Protein AF-A0A926A3B2-F1 (afdb_monomer)

Radius of gyration: 19.68 Å; Cα contacts (8 Å, |Δi|>4): 618; chains: 1; bounding box: 47×46×55 Å

Structure (mmCIF, N/CA/C/O backbone):
data_AF-A0A926A3B2-F1
#
_entry.id   AF-A0A926A3B2-F1
#
loop_
_atom_site.group_PDB
_atom_site.id
_atom_site.type_symbol
_atom_site.label_atom_id
_atom_site.label_alt_id
_atom_site.label_comp_id
_atom_site.label_asym_id
_atom_site.label_entity_id
_atom_site.label_seq_id
_atom_site.pdbx_PDB_ins_code
_atom_site.Cartn_x
_atom_site.Cartn_y
_atom_site.Cartn_z
_atom_site.occupancy
_atom_site.B_iso_or_equiv
_atom_site.auth_seq_id
_atom_site.auth_comp_id
_atom_site.auth_asym_id
_atom_site.auth_atom_id
_atom_site.pdbx_PDB_model_num
ATOM 1 N N . GLY A 1 1 ? -19.250 -0.152 9.096 1.00 24.84 1 GLY A N 1
ATOM 2 C CA . GLY A 1 1 ? -18.290 -0.216 7.976 1.00 24.84 1 GLY A CA 1
ATOM 3 C C . GLY A 1 1 ? -17.795 1.180 7.671 1.00 24.84 1 GLY A C 1
ATOM 4 O O . GLY A 1 1 ? -18.615 2.032 7.358 1.00 24.84 1 GLY A O 1
ATOM 5 N N . GLY A 1 2 ? -16.499 1.439 7.861 1.00 25.52 2 GLY A N 1
ATOM 6 C CA . GLY A 1 2 ? -15.901 2.768 7.693 1.00 25.52 2 GLY A CA 1
ATOM 7 C C . GLY A 1 2 ? -15.632 3.115 6.219 1.00 25.52 2 GLY A C 1
ATOM 8 O O . GLY A 1 2 ? -15.268 2.223 5.451 1.00 25.52 2 GLY A O 1
ATOM 9 N N . PRO A 1 3 ? -15.819 4.380 5.800 1.00 30.02 3 PRO A N 1
ATOM 10 C CA . PRO A 1 3 ? -15.691 4.789 4.409 1.00 30.02 3 PRO A CA 1
ATOM 11 C C . PRO A 1 3 ? -14.241 5.135 4.045 1.00 30.02 3 PRO A C 1
ATOM 13 O O . PRO A 1 3 ? -13.592 5.918 4.728 1.00 30.02 3 PRO A O 1
ATOM 16 N N . GLY A 1 4 ? -13.796 4.668 2.877 1.00 30.08 4 GLY A N 1
ATOM 17 C CA . GLY A 1 4 ? -12.820 5.403 2.069 1.00 30.08 4 GLY A CA 1
ATOM 18 C C . GLY A 1 4 ? -11.347 5.096 2.325 1.00 30.08 4 GLY A C 1
ATOM 19 O O . GLY A 1 4 ? -10.609 5.923 2.840 1.00 30.08 4 GLY A O 1
ATOM 20 N N . GLY A 1 5 ? -10.886 3.963 1.806 1.00 28.48 5 GLY A N 1
ATOM 21 C CA . GLY A 1 5 ? -9.472 3.762 1.505 1.00 28.48 5 GLY A CA 1
ATOM 22 C C . GLY A 1 5 ? -9.323 2.664 0.463 1.00 28.48 5 GLY A C 1
ATOM 23 O O . GLY A 1 5 ? -8.854 1.575 0.759 1.00 28.48 5 GLY A O 1
ATOM 24 N N . GLY A 1 6 ? -9.794 2.941 -0.757 1.00 27.91 6 GLY A N 1
ATOM 25 C CA . GLY A 1 6 ? -9.701 2.021 -1.901 1.00 27.91 6 GLY A CA 1
ATOM 26 C C . GLY A 1 6 ? -8.289 1.887 -2.493 1.00 27.91 6 GLY A C 1
ATOM 27 O O . GLY A 1 6 ? -8.062 1.062 -3.372 1.00 27.91 6 GLY A O 1
ATOM 28 N N . GLY A 1 7 ? -7.327 2.678 -2.013 1.00 38.53 7 GLY A N 1
ATOM 29 C CA . GLY A 1 7 ? -5.896 2.412 -2.183 1.00 38.53 7 GLY A CA 1
ATOM 30 C C . GLY A 1 7 ? -5.355 1.611 -0.999 1.00 38.53 7 GLY A C 1
ATOM 31 O O . GLY A 1 7 ? -6.108 1.235 -0.113 1.00 38.53 7 GLY A O 1
ATOM 32 N N . LEU A 1 8 ? -4.039 1.426 -0.909 1.00 37.31 8 LEU A N 1
ATOM 33 C CA . LEU A 1 8 ? -3.312 0.833 0.237 1.00 37.31 8 LEU A CA 1
ATOM 34 C C . LEU A 1 8 ? -3.581 1.490 1.624 1.00 37.31 8 LEU A C 1
ATOM 36 O O . LEU A 1 8 ? -2.880 1.218 2.591 1.00 37.31 8 LEU A O 1
ATOM 40 N N . MET A 1 9 ? -4.584 2.363 1.721 1.00 43.62 9 MET A N 1
ATOM 41 C CA . MET A 1 9 ? -4.902 3.259 2.827 1.00 43.62 9 MET A CA 1
ATOM 42 C C . MET A 1 9 ? -6.202 2.888 3.564 1.00 43.62 9 MET A C 1
ATOM 44 O O . MET A 1 9 ? -6.637 3.646 4.419 1.00 43.62 9 MET A O 1
ATOM 48 N N . GLY A 1 10 ? -6.841 1.749 3.263 1.00 37.09 10 GLY A N 1
ATOM 49 C CA . GLY A 1 10 ? -8.106 1.356 3.910 1.00 37.09 10 GLY A CA 1
ATOM 50 C C . GLY A 1 10 ? -8.339 -0.140 4.051 1.00 37.09 10 GLY A C 1
ATOM 51 O O . GLY A 1 10 ? -9.471 -0.590 3.917 1.00 37.09 10 GLY A O 1
ATOM 52 N N . GLY A 1 11 ? -7.291 -0.935 4.281 1.00 35.97 11 GLY A N 1
ATOM 53 C CA . GLY A 1 11 ? -7.451 -2.361 4.596 1.00 35.97 11 GLY A CA 1
ATOM 54 C C . GLY A 1 11 ? -8.053 -3.224 3.474 1.00 35.97 11 GLY A C 1
ATOM 55 O O . GLY A 1 11 ? -8.253 -4.417 3.673 1.00 35.97 11 GLY A O 1
ATOM 56 N N . GLY A 1 12 ? -8.283 -2.695 2.267 1.00 37.53 12 GLY A N 1
ATOM 57 C CA . GLY A 1 12 ? -8.719 -3.457 1.087 1.00 37.53 12 GLY A CA 1
ATOM 58 C C . GLY A 1 12 ? -7.536 -3.845 0.203 1.00 37.53 12 GLY A C 1
ATOM 59 O O . GLY A 1 12 ? -6.674 -3.005 -0.063 1.00 37.53 12 GLY A O 1
ATOM 60 N N . ARG A 1 13 ? -7.418 -5.120 -0.198 1.00 45.75 13 ARG A N 1
ATOM 61 C CA . ARG A 1 13 ? -6.388 -5.529 -1.162 1.00 45.75 13 ARG A CA 1
ATOM 62 C C . ARG A 1 13 ? -6.846 -4.881 -2.455 1.00 45.75 13 ARG A C 1
ATOM 64 O O . ARG A 1 13 ? -7.893 -5.259 -2.968 1.00 45.75 13 ARG A O 1
ATOM 71 N N . GLY A 1 14 ? -6.138 -3.853 -2.925 1.00 45.09 14 GLY A N 1
ATOM 72 C CA . GLY A 1 14 ? -6.467 -3.264 -4.221 1.00 45.09 14 GLY A CA 1
ATOM 73 C C . GLY A 1 14 ? -6.551 -4.387 -5.269 1.00 45.09 14 GLY A C 1
ATOM 74 O O . GLY A 1 14 ? -5.761 -5.329 -5.172 1.00 45.09 14 GLY A O 1
ATOM 75 N N . PRO A 1 15 ? -7.470 -4.333 -6.247 1.00 44.00 15 PRO A N 1
ATOM 76 C CA . PRO A 1 15 ? -7.732 -5.455 -7.156 1.00 44.00 15 PRO A CA 1
ATOM 77 C C . PRO A 1 15 ? -6.474 -5.967 -7.887 1.00 44.00 15 PRO A C 1
ATOM 79 O O . PRO A 1 15 ? -6.356 -7.152 -8.186 1.00 44.00 15 PRO A O 1
ATOM 82 N N . GLY A 1 16 ? -5.461 -5.111 -8.069 1.00 45.62 16 GLY A N 1
ATOM 83 C CA . GLY A 1 16 ? -4.152 -5.491 -8.618 1.00 45.62 16 GLY A CA 1
ATOM 84 C C . GLY A 1 16 ? -3.330 -6.474 -7.768 1.00 45.62 16 GLY A C 1
ATOM 85 O O . GLY A 1 16 ? -2.402 -7.077 -8.288 1.00 45.62 16 GLY A O 1
ATOM 86 N N . PHE A 1 17 ? -3.659 -6.660 -6.486 1.00 50.16 17 PHE A N 1
ATOM 87 C CA . PHE A 1 17 ? -2.993 -7.602 -5.573 1.00 50.16 17 PHE A CA 1
ATOM 88 C C . PHE A 1 17 ? -3.710 -8.955 -5.462 1.00 50.16 17 PHE A C 1
ATOM 90 O O . PHE A 1 17 ? -3.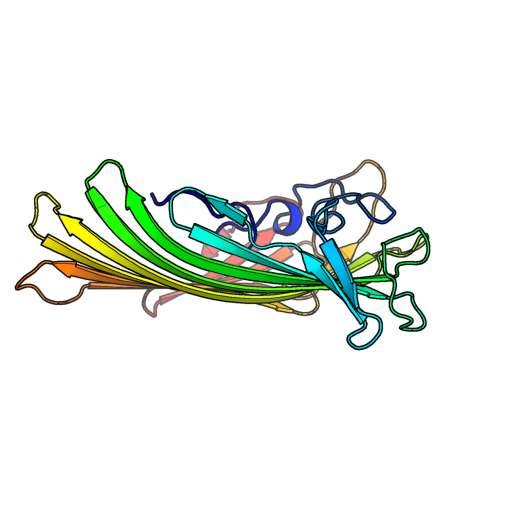195 -9.851 -4.802 1.00 50.16 17 PHE A O 1
ATOM 97 N N . LEU A 1 18 ? -4.893 -9.082 -6.072 1.00 50.38 18 LEU A N 1
ATOM 98 C CA . LEU A 1 18 ? -5.714 -10.299 -6.118 1.00 50.38 18 LEU A CA 1
ATOM 99 C C . LEU A 1 18 ? -5.959 -10.786 -7.560 1.00 50.38 18 LEU A C 1
ATOM 101 O O . LEU A 1 18 ? -6.773 -11.675 -7.779 1.00 50.38 18 LEU A O 1
ATOM 105 N N . GLY A 1 19 ? -5.254 -10.207 -8.540 1.00 45.25 19 GLY A N 1
ATOM 106 C CA . GLY A 1 19 ? -5.282 -10.654 -9.935 1.00 45.25 19 GLY A CA 1
ATOM 107 C C . GLY A 1 19 ? -6.377 -10.041 -10.813 1.00 45.25 19 GLY A C 1
ATOM 108 O O . GLY A 1 19 ? -6.673 -10.590 -11.873 1.00 45.25 19 GLY A O 1
ATOM 109 N N . ASP A 1 20 ? -6.980 -8.913 -10.420 1.00 40.00 20 ASP A N 1
ATOM 110 C CA . ASP A 1 20 ? -8.159 -8.343 -11.096 1.00 40.00 20 ASP A CA 1
ATOM 111 C C . ASP A 1 20 ? -7.897 -7.237 -12.117 1.00 40.00 20 ASP A C 1
ATOM 113 O O . ASP A 1 20 ? -8.836 -6.654 -12.653 1.00 40.00 20 ASP A O 1
ATOM 117 N N . ILE A 1 21 ? -6.633 -6.940 -12.423 1.00 46.34 21 ILE A N 1
ATOM 118 C CA . ILE A 1 21 ? -6.302 -5.841 -13.333 1.00 46.34 21 ILE A CA 1
ATOM 119 C C . ILE A 1 21 ? -5.392 -6.342 -14.446 1.00 46.34 21 ILE A C 1
ATOM 121 O O . ILE A 1 21 ? -4.353 -6.945 -14.185 1.00 46.34 21 ILE A O 1
ATOM 125 N N . GLY A 1 22 ? -5.780 -6.068 -15.694 1.00 46.22 22 GLY A N 1
ATOM 126 C CA . GLY A 1 22 ? -4.880 -6.175 -16.838 1.00 46.22 22 GLY A CA 1
ATOM 127 C C . GLY A 1 22 ? -3.719 -5.203 -16.642 1.00 46.22 22 GLY A C 1
ATOM 128 O O . GLY A 1 22 ? -3.905 -3.983 -16.652 1.00 46.22 22 GLY A O 1
ATOM 129 N N . VAL A 1 23 ? -2.523 -5.732 -16.395 1.00 52.56 23 VAL A N 1
ATOM 130 C CA . VAL A 1 23 ? -1.317 -4.915 -16.243 1.00 52.56 23 VAL A CA 1
ATOM 131 C C . VAL A 1 23 ? -0.634 -4.859 -17.605 1.00 52.56 23 VAL A C 1
ATOM 133 O O . VAL A 1 23 ? 0.133 -5.746 -17.955 1.00 52.56 23 VAL A O 1
ATOM 136 N N . GLY A 1 24 ? -0.955 -3.826 -18.385 1.00 49.69 24 GLY A N 1
ATOM 137 C CA . GLY A 1 24 ? -0.349 -3.610 -19.703 1.00 49.69 24 GLY A CA 1
ATOM 138 C C . GLY A 1 24 ? 1.079 -3.057 -19.637 1.00 49.69 24 GLY A C 1
ATOM 139 O O . GLY A 1 24 ? 1.531 -2.582 -18.590 1.00 49.69 24 GLY A O 1
ATOM 140 N N . HIS A 1 25 ? 1.782 -3.072 -20.769 1.00 51.78 25 HIS A N 1
ATOM 141 C CA . HIS A 1 25 ? 3.120 -2.484 -20.894 1.00 51.78 25 HIS A CA 1
ATOM 142 C C . HIS A 1 25 ? 3.109 -0.944 -20.795 1.00 51.78 25 HIS A C 1
ATOM 144 O O . HIS A 1 25 ? 2.179 -0.280 -21.253 1.00 51.78 25 HIS A O 1
ATOM 150 N N . GLY A 1 26 ? 4.167 -0.373 -20.208 1.00 47.84 26 GLY A N 1
ATOM 151 C CA . GLY A 1 26 ? 4.409 1.075 -20.146 1.00 47.84 26 GLY A CA 1
ATOM 152 C C . GLY A 1 26 ? 3.884 1.802 -18.897 1.00 47.84 26 GLY A C 1
ATOM 153 O O . GLY A 1 26 ? 2.992 1.332 -18.178 1.00 47.84 26 GLY A O 1
ATOM 154 N N . PHE A 1 27 ? 4.463 2.981 -18.643 1.00 47.66 27 PHE A N 1
ATOM 155 C CA . PHE A 1 27 ? 4.059 3.902 -17.578 1.00 47.66 27 PHE A CA 1
ATOM 156 C C . PHE A 1 27 ? 2.606 4.384 -17.768 1.00 47.66 27 PHE A C 1
ATOM 158 O O . PHE A 1 27 ? 2.111 4.486 -18.888 1.00 47.66 27 PHE A O 1
ATOM 165 N N . GLY A 1 28 ? 1.886 4.644 -16.670 1.00 54.03 28 GLY A N 1
ATOM 166 C CA . GLY A 1 28 ? 0.475 5.058 -16.710 1.00 54.03 28 GLY A CA 1
ATOM 167 C C . GLY A 1 28 ? -0.533 3.932 -16.982 1.00 54.03 28 GLY A C 1
ATOM 168 O O . GLY A 1 28 ? -1.731 4.143 -16.804 1.00 54.03 28 GLY A O 1
ATOM 169 N N . ARG A 1 29 ? -0.081 2.718 -17.340 1.00 55.22 29 ARG A N 1
ATOM 170 C CA . ARG A 1 29 ? -0.957 1.551 -17.539 1.00 55.22 29 ARG A CA 1
ATOM 171 C C . ARG A 1 29 ? -1.021 0.654 -16.302 1.00 55.22 29 ARG A C 1
ATOM 173 O O . ARG A 1 29 ? -0.005 0.371 -15.655 1.00 55.22 29 ARG A O 1
ATOM 180 N N . GLY A 1 30 ? -2.223 0.170 -15.993 1.00 55.22 30 GLY A N 1
ATOM 181 C CA . GLY A 1 30 ? -2.492 -0.681 -14.833 1.00 55.22 30 GLY A CA 1
ATOM 182 C C . GLY A 1 30 ? -2.453 0.071 -13.487 1.00 55.22 30 GLY A C 1
ATOM 183 O O . GLY A 1 30 ? -2.169 1.267 -13.424 1.00 55.22 30 GLY A O 1
ATOM 184 N N . PRO A 1 31 ? -2.685 -0.625 -12.364 1.00 55.28 31 PRO A N 1
ATOM 185 C CA . PRO A 1 31 ? -2.954 -0.011 -11.054 1.00 55.28 31 PRO A CA 1
ATOM 186 C C . PRO A 1 31 ? -1.714 0.586 -10.375 1.00 55.28 31 PRO A C 1
ATOM 188 O O . PRO A 1 31 ? -1.804 1.239 -9.334 1.00 55.28 31 PRO A O 1
ATOM 191 N N . PHE A 1 32 ? -0.544 0.336 -10.959 1.00 59.00 32 PHE A N 1
ATOM 192 C CA . PHE A 1 32 ? 0.761 0.725 -10.435 1.00 59.00 32 PHE A CA 1
ATOM 193 C C . PHE A 1 32 ? 1.432 1.825 -11.266 1.00 59.00 32 PHE A C 1
ATOM 195 O O . PHE A 1 32 ? 2.452 2.351 -10.839 1.00 59.00 32 PHE A O 1
ATOM 202 N N . GLY A 1 33 ? 0.867 2.168 -12.432 1.00 55.81 33 GLY A N 1
ATOM 203 C CA . GLY A 1 33 ? 1.412 3.184 -13.336 1.00 55.81 33 GLY A CA 1
ATOM 204 C C . GLY A 1 33 ? 0.912 4.601 -13.055 1.00 55.81 33 GLY A C 1
ATOM 205 O O . GLY A 1 33 ? 1.595 5.555 -13.405 1.00 55.81 33 GLY A O 1
ATOM 206 N N . ASN A 1 34 ? -0.250 4.762 -12.410 1.00 65.25 34 ASN A N 1
ATOM 207 C CA . ASN A 1 34 ? -0.750 6.081 -12.030 1.00 65.25 34 ASN A CA 1
ATOM 208 C C . ASN A 1 34 ? -0.199 6.488 -10.657 1.00 65.25 34 ASN A C 1
ATOM 210 O O . ASN A 1 34 ? -0.581 5.968 -9.603 1.00 65.25 34 ASN A O 1
ATOM 214 N N . THR A 1 35 ? 0.716 7.445 -10.685 1.00 67.81 35 THR 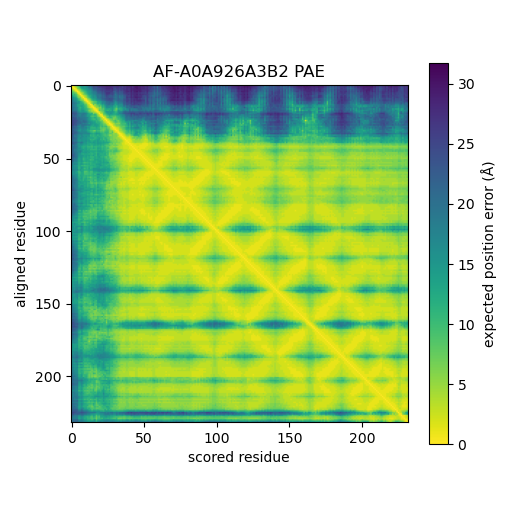A N 1
ATOM 215 C CA . THR A 1 35 ? 1.348 8.036 -9.510 1.00 67.81 35 THR A CA 1
ATOM 216 C C . THR A 1 35 ? 0.651 9.300 -9.043 1.00 67.81 35 THR A C 1
ATOM 218 O O . THR A 1 35 ? 1.268 9.994 -8.247 1.00 67.81 35 THR A O 1
ATOM 221 N N . GLY A 1 36 ? -0.586 9.587 -9.472 1.00 69.25 36 GLY A N 1
ATOM 222 C CA . GLY A 1 36 ? -1.443 10.676 -8.976 1.00 69.25 36 GLY A CA 1
ATOM 223 C C . GLY A 1 36 ? -0.753 12.034 -8.906 1.00 69.25 36 GLY A C 1
ATOM 224 O O . GLY A 1 36 ? -1.017 12.798 -7.986 1.00 69.25 36 GLY A O 1
ATOM 225 N N . VAL A 1 37 ? 0.185 12.253 -9.825 1.00 76.19 37 VAL A N 1
ATOM 226 C CA . VAL A 1 37 ? 0.862 13.522 -10.056 1.00 76.19 37 VAL A CA 1
ATOM 227 C C . VAL A 1 37 ? 0.036 14.256 -11.100 1.00 76.19 37 VAL A C 1
ATOM 229 O O . VAL A 1 37 ? -0.340 13.666 -12.114 1.00 76.19 37 VAL A O 1
ATOM 232 N N . ASP A 1 38 ? -0.265 15.516 -10.828 1.00 79.38 38 ASP A N 1
ATOM 233 C CA . ASP A 1 38 ? -1.043 16.402 -11.682 1.00 79.38 38 ASP A CA 1
ATOM 234 C C . ASP A 1 38 ? -0.296 17.729 -11.903 1.00 79.38 38 ASP A C 1
ATOM 236 O O . ASP A 1 38 ? 0.898 17.853 -11.614 1.00 79.38 38 ASP A O 1
ATOM 240 N N . SER A 1 39 ? -0.986 18.726 -12.458 1.00 82.31 39 SER A N 1
ATOM 241 C CA . SER A 1 39 ? -0.413 20.041 -12.755 1.00 82.31 39 SER A CA 1
ATOM 242 C C . SER A 1 39 ? 0.035 20.827 -11.519 1.00 82.31 39 SER A C 1
ATOM 244 O O . SER A 1 39 ? 0.734 21.822 -11.674 1.00 82.31 39 SER A O 1
ATOM 246 N N . THR A 1 40 ? -0.351 20.418 -10.307 1.00 87.75 40 THR A N 1
ATOM 247 C CA . THR A 1 40 ? 0.039 21.091 -9.056 1.00 87.75 40 THR A CA 1
ATOM 248 C C . THR A 1 40 ? 1.409 20.659 -8.542 1.00 87.75 40 THR A C 1
ATOM 250 O O . THR A 1 40 ? 1.892 21.206 -7.550 1.00 87.75 40 THR A O 1
ATOM 253 N N . CYS A 1 41 ? 2.035 19.664 -9.173 1.00 91.31 41 CYS A N 1
ATOM 254 C CA . CYS A 1 41 ? 3.264 19.082 -8.668 1.00 91.31 41 CYS A CA 1
ATOM 255 C C . CYS A 1 41 ? 4.517 19.732 -9.258 1.00 91.31 41 CYS A C 1
ATOM 257 O O . CYS A 1 41 ? 4.626 19.943 -10.466 1.00 91.31 41 CYS A O 1
ATOM 259 N N . VAL A 1 42 ? 5.492 19.998 -8.390 1.00 95.69 42 VAL A N 1
ATOM 260 C CA . VAL A 1 42 ? 6.744 20.687 -8.715 1.00 95.69 42 VAL A CA 1
ATOM 261 C C . VAL A 1 42 ? 7.919 19.738 -8.511 1.00 95.69 42 VAL A C 1
ATOM 263 O O . VAL A 1 42 ? 8.034 19.094 -7.468 1.00 95.69 42 VAL A O 1
ATOM 266 N N . PHE A 1 43 ? 8.796 19.652 -9.512 1.00 95.56 43 PHE A N 1
ATOM 267 C CA . PHE A 1 43 ? 10.039 18.892 -9.420 1.00 95.56 43 PHE A CA 1
ATOM 268 C C . PHE A 1 43 ? 11.135 19.698 -8.717 1.00 95.56 43 PHE A C 1
ATOM 270 O O . PHE A 1 43 ? 11.351 20.866 -9.032 1.00 95.56 43 PHE A O 1
ATOM 277 N N . SER A 1 4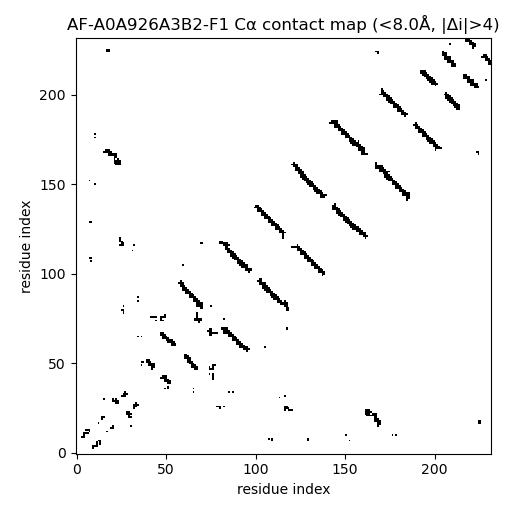4 ? 11.872 19.045 -7.822 1.00 96.12 44 SER A N 1
ATOM 278 C CA . SER A 1 44 ? 13.084 19.569 -7.198 1.00 96.12 44 SER A CA 1
ATOM 279 C C . SER A 1 44 ? 14.291 18.755 -7.648 1.00 96.12 44 SER A C 1
ATOM 281 O O . SER A 1 44 ? 14.423 17.582 -7.301 1.00 96.12 44 SER A O 1
ATOM 283 N N . ALA A 1 45 ? 15.217 19.388 -8.372 1.00 92.06 45 ALA A N 1
ATOM 284 C CA . ALA A 1 45 ? 16.469 18.746 -8.773 1.00 92.06 45 ALA A CA 1
ATOM 285 C C . ALA A 1 45 ? 17.369 18.399 -7.571 1.00 92.06 45 ALA A C 1
ATOM 287 O O . ALA A 1 45 ? 18.141 17.449 -7.647 1.00 92.06 45 ALA A O 1
ATOM 288 N N . ALA A 1 46 ? 17.239 19.126 -6.454 1.00 93.38 46 ALA A N 1
ATOM 289 C CA . ALA A 1 46 ? 18.030 18.891 -5.247 1.00 93.38 46 ALA A CA 1
ATOM 290 C C . ALA A 1 46 ? 17.684 17.558 -4.563 1.00 93.38 46 ALA A C 1
ATOM 292 O O . ALA A 1 46 ? 18.563 16.895 -4.019 1.00 93.38 46 ALA A O 1
ATOM 293 N N . THR A 1 47 ? 16.410 17.154 -4.592 1.00 93.56 47 THR A N 1
ATOM 294 C CA . THR A 1 47 ? 15.944 15.897 -3.979 1.00 93.56 47 THR A CA 1
ATOM 295 C C . THR A 1 47 ? 15.632 14.808 -5.005 1.00 93.56 47 THR A C 1
ATOM 297 O O . THR A 1 47 ? 15.555 13.632 -4.651 1.00 93.56 47 THR A O 1
ATOM 300 N N . GLY A 1 48 ? 15.444 15.176 -6.275 1.00 93.88 48 GLY A N 1
ATOM 301 C CA . GLY A 1 48 ? 14.952 14.282 -7.323 1.00 93.88 48 GLY A CA 1
ATOM 302 C C . GLY A 1 48 ? 13.470 13.920 -7.171 1.00 93.88 48 GLY A C 1
ATOM 303 O O . GLY A 1 48 ? 13.020 12.937 -7.762 1.00 93.88 48 GLY A O 1
ATOM 304 N N . ASP A 1 49 ? 12.723 14.683 -6.369 1.00 95.06 49 ASP A N 1
ATOM 305 C CA . ASP A 1 49 ? 11.314 14.439 -6.069 1.00 95.06 49 ASP A CA 1
ATOM 306 C C . ASP A 1 49 ? 10.388 15.415 -6.805 1.00 95.06 49 ASP A C 1
ATOM 308 O O . ASP A 1 49 ? 10.732 16.562 -7.083 1.00 95.06 49 ASP A O 1
ATOM 312 N N . VAL A 1 50 ? 9.172 14.947 -7.063 1.00 94.62 50 VAL A N 1
ATOM 313 C CA . VAL A 1 50 ? 8.019 15.688 -7.567 1.00 94.62 50 VAL A CA 1
ATOM 314 C C . VAL A 1 50 ? 7.009 15.808 -6.428 1.00 94.62 50 VAL A C 1
ATOM 316 O O . VAL A 1 50 ? 6.375 14.824 -6.041 1.00 94.62 50 VAL A O 1
ATOM 319 N N . THR A 1 51 ? 6.865 17.008 -5.875 1.00 95.38 51 THR A N 1
ATOM 320 C CA . THR A 1 51 ? 6.001 17.284 -4.719 1.00 95.38 51 THR A CA 1
ATOM 321 C C . THR A 1 51 ? 4.733 17.983 -5.173 1.00 95.38 51 THR A C 1
ATOM 323 O O . THR A 1 51 ? 4.803 19.033 -5.803 1.00 95.38 51 THR A O 1
ATOM 326 N N . CYS A 1 52 ? 3.579 17.410 -4.847 1.00 91.62 52 CYS A N 1
ATOM 327 C CA . CYS A 1 52 ? 2.275 17.987 -5.161 1.00 91.62 52 CYS A CA 1
ATOM 328 C C . CYS A 1 52 ? 1.793 18.911 -4.045 1.00 91.62 52 CYS A C 1
ATOM 330 O O . CYS A 1 52 ? 2.091 18.677 -2.868 1.00 91.62 52 CYS A O 1
ATOM 332 N N . ALA A 1 53 ? 1.015 19.932 -4.408 1.00 92.31 53 ALA A N 1
ATOM 333 C CA . ALA A 1 53 ? 0.345 20.769 -3.424 1.00 92.31 53 ALA A CA 1
ATOM 334 C C . ALA A 1 53 ? -0.582 19.913 -2.529 1.00 92.31 53 ALA A C 1
ATOM 336 O O . ALA A 1 53 ? -1.199 18.960 -3.018 1.00 92.31 53 ALA A O 1
ATOM 337 N N . PRO A 1 54 ? -0.702 20.218 -1.223 1.00 92.06 54 PRO A N 1
ATOM 338 C CA . PRO A 1 54 ? -1.645 19.524 -0.356 1.00 92.06 54 PRO A CA 1
ATOM 339 C C . PRO A 1 54 ? -3.087 19.693 -0.841 1.00 92.06 54 PRO A C 1
ATOM 341 O O . PRO A 1 54 ? -3.497 20.786 -1.228 1.00 92.06 54 PRO A O 1
ATOM 344 N N . VAL A 1 55 ? -3.879 18.623 -0.765 1.00 88.94 55 VAL A N 1
ATOM 345 C CA . VAL A 1 55 ? -5.311 18.659 -1.090 1.00 88.94 55 VAL A CA 1
ATOM 346 C C . VAL A 1 55 ? -6.115 18.411 0.176 1.00 88.94 55 VAL A C 1
ATOM 348 O O . VAL A 1 55 ? -6.020 17.336 0.770 1.00 88.94 55 VAL A O 1
ATOM 351 N N . THR A 1 56 ? -6.946 19.378 0.566 1.00 91.25 56 THR A N 1
ATOM 352 C CA . THR A 1 56 ? -7.853 19.243 1.711 1.00 91.25 56 THR A CA 1
ATOM 353 C C . THR A 1 56 ? -9.284 19.016 1.241 1.00 91.25 56 THR A C 1
ATOM 355 O O . THR A 1 56 ? -9.817 19.761 0.421 1.00 91.25 56 THR A O 1
ATOM 358 N N . ARG A 1 57 ? -9.937 17.980 1.772 1.00 87.25 57 ARG A N 1
ATOM 359 C CA . ARG A 1 57 ? -11.356 17.702 1.532 1.00 87.25 57 ARG A CA 1
ATOM 360 C C . ARG A 1 57 ? -11.982 17.099 2.782 1.00 87.25 57 ARG A C 1
ATOM 362 O O . ARG A 1 57 ? -11.490 16.103 3.303 1.00 87.25 57 ARG A O 1
ATOM 369 N N . ASN A 1 58 ? -13.104 17.664 3.227 1.00 87.00 58 ASN A N 1
ATOM 370 C CA . ASN A 1 58 ? -13.856 17.183 4.395 1.00 87.00 58 ASN A CA 1
ATOM 371 C C . ASN A 1 58 ? -12.994 17.063 5.669 1.00 87.00 58 ASN A C 1
ATOM 373 O O . ASN A 1 58 ? -13.079 16.060 6.376 1.00 87.00 58 ASN A O 1
ATOM 377 N N . GLY A 1 59 ? -12.130 18.056 5.915 1.00 86.88 59 GLY A N 1
ATOM 378 C CA . GLY A 1 59 ? -11.264 18.117 7.100 1.00 86.88 59 GLY A CA 1
ATOM 379 C C . GLY A 1 59 ? -10.040 17.193 7.075 1.00 86.88 59 GLY A C 1
ATOM 380 O O . GLY A 1 59 ? -9.264 17.189 8.026 1.00 86.88 59 GLY A O 1
ATOM 381 N N . LEU A 1 60 ? -9.833 16.443 5.987 1.00 87.44 60 LEU A N 1
ATOM 382 C CA . LEU A 1 60 ? -8.639 15.629 5.765 1.00 87.44 60 LEU A CA 1
ATOM 383 C C . LEU A 1 60 ? -7.745 16.281 4.714 1.00 87.44 60 LEU A C 1
ATOM 385 O O . LEU A 1 60 ? -8.218 16.625 3.631 1.00 87.44 60 LEU A O 1
ATOM 389 N N . THR A 1 61 ? -6.460 16.394 5.020 1.00 90.44 61 THR A N 1
ATOM 390 C CA . THR A 1 61 ? -5.414 16.924 4.149 1.00 90.44 61 THR A CA 1
ATOM 391 C C . THR A 1 61 ? -4.525 15.783 3.683 1.00 90.44 61 THR A C 1
ATOM 393 O O . THR A 1 61 ? -3.925 15.083 4.497 1.00 90.44 61 THR A O 1
ATOM 396 N N . ALA A 1 62 ? -4.433 15.596 2.370 1.00 89.56 62 ALA A N 1
ATOM 397 C CA . ALA A 1 62 ? -3.525 14.646 1.750 1.00 89.56 62 ALA A CA 1
ATOM 398 C C . ALA A 1 62 ? -2.303 15.372 1.177 1.00 89.56 62 ALA A C 1
ATOM 400 O O . ALA A 1 62 ? -2.454 16.357 0.455 1.00 89.56 62 ALA A O 1
ATOM 401 N N . THR A 1 63 ? -1.104 14.859 1.447 1.00 90.25 63 THR A N 1
ATOM 402 C CA . THR A 1 63 ? 0.127 15.282 0.761 1.00 90.25 63 THR A CA 1
ATOM 403 C C . THR A 1 63 ? 0.685 14.134 -0.059 1.00 90.25 63 THR A C 1
ATOM 405 O O . THR A 1 63 ? 0.504 12.961 0.287 1.00 90.25 63 THR A O 1
ATOM 408 N N . ARG A 1 64 ? 1.361 14.458 -1.161 1.00 89.44 64 ARG A N 1
ATOM 409 C CA . ARG A 1 64 ? 1.906 13.462 -2.075 1.00 89.44 64 ARG A CA 1
ATOM 410 C C . ARG A 1 64 ? 3.259 13.894 -2.612 1.00 89.44 64 ARG A C 1
ATOM 412 O O . ARG A 1 64 ? 3.406 14.999 -3.123 1.00 89.44 64 ARG A O 1
ATOM 419 N N . VAL A 1 65 ? 4.215 12.976 -2.542 1.00 92.38 65 VAL A N 1
ATOM 420 C CA . VAL A 1 65 ? 5.547 13.132 -3.125 1.00 92.38 65 VAL A CA 1
ATOM 421 C C . VAL A 1 65 ? 5.833 11.912 -3.982 1.00 92.38 65 VAL A C 1
ATOM 423 O O . VAL A 1 65 ? 5.688 10.781 -3.518 1.00 92.38 65 VAL A O 1
ATOM 426 N N . ALA A 1 66 ? 6.237 12.124 -5.225 1.00 92.81 66 ALA A N 1
ATOM 427 C CA . ALA A 1 66 ? 6.677 11.070 -6.123 1.00 92.81 66 ALA A CA 1
ATOM 428 C C . ALA A 1 66 ? 8.160 11.235 -6.467 1.00 92.81 66 ALA A C 1
ATOM 430 O O . ALA A 1 66 ? 8.681 12.339 -6.433 1.00 92.81 66 ALA A O 1
ATOM 431 N N . SER A 1 67 ? 8.837 10.158 -6.837 1.00 94.25 67 SER A N 1
ATOM 432 C CA . SER A 1 67 ? 10.111 10.227 -7.559 1.00 94.25 67 SER A CA 1
ATOM 433 C C . SER A 1 67 ? 10.103 9.233 -8.701 1.00 94.25 67 SER A C 1
ATOM 435 O O . SER A 1 67 ? 9.592 8.120 -8.562 1.00 94.25 67 SER A O 1
ATOM 437 N N . TYR A 1 68 ? 10.682 9.643 -9.822 1.00 94.00 68 TYR A N 1
ATOM 438 C CA . TYR A 1 68 ? 10.798 8.849 -11.038 1.00 94.00 68 TYR A CA 1
ATOM 439 C C . TYR A 1 68 ? 12.261 8.699 -11.377 1.00 94.00 68 TYR A C 1
ATOM 441 O O . TYR A 1 68 ? 13.005 9.679 -11.309 1.00 94.00 68 TYR A O 1
ATOM 449 N N . LYS A 1 69 ? 12.676 7.486 -11.733 1.00 95.12 69 LYS A N 1
ATOM 450 C CA . LYS A 1 69 ? 14.043 7.249 -12.182 1.00 95.12 69 LYS A CA 1
ATOM 451 C C . LYS A 1 69 ? 14.086 6.368 -13.412 1.00 95.12 69 LYS A C 1
ATOM 453 O O . LYS A 1 69 ? 13.328 5.396 -13.514 1.00 95.12 69 LYS A O 1
ATOM 458 N N . THR A 1 70 ? 15.036 6.665 -14.288 1.00 94.50 70 THR A N 1
ATOM 459 C CA . THR A 1 70 ? 15.426 5.776 -15.385 1.00 94.50 70 THR A CA 1
ATOM 460 C C . THR A 1 70 ? 16.075 4.497 -14.848 1.00 94.50 70 THR A C 1
ATOM 462 O O . THR A 1 70 ? 16.354 4.372 -13.651 1.00 94.50 70 THR A O 1
ATOM 465 N N . ALA A 1 71 ? 16.345 3.526 -15.725 1.00 92.06 71 ALA A N 1
ATOM 466 C CA . ALA A 1 71 ? 17.086 2.318 -15.350 1.00 92.06 71 ALA A CA 1
ATOM 467 C C . ALA A 1 71 ? 18.498 2.628 -14.813 1.00 92.06 71 ALA A C 1
ATOM 469 O O . ALA A 1 71 ? 18.974 1.932 -13.922 1.00 92.06 71 ALA A O 1
ATOM 470 N N . ALA A 1 72 ? 19.117 3.714 -15.288 1.00 94.44 72 ALA A N 1
ATOM 471 C CA . ALA A 1 72 ? 20.409 4.207 -14.812 1.00 94.44 72 ALA A CA 1
ATOM 472 C C . ALA A 1 72 ? 20.324 4.992 -13.484 1.00 94.44 72 ALA A C 1
ATOM 474 O O . ALA A 1 72 ? 21.332 5.487 -12.994 1.00 94.44 72 ALA A O 1
ATOM 475 N N . GLY A 1 73 ? 19.129 5.144 -12.899 1.00 93.62 73 GLY A N 1
ATOM 476 C CA . GLY A 1 73 ? 18.935 5.851 -11.630 1.00 93.62 73 GLY A CA 1
ATOM 477 C C . GLY A 1 73 ? 18.833 7.375 -11.746 1.00 93.62 73 GLY A C 1
ATOM 478 O O . GLY A 1 73 ? 18.753 8.047 -10.716 1.00 93.62 73 GLY A O 1
ATOM 479 N N . VAL A 1 74 ? 18.787 7.921 -12.965 1.00 95.44 74 VAL A N 1
ATOM 480 C CA . VAL A 1 74 ? 18.658 9.366 -13.212 1.00 95.44 74 VAL A CA 1
ATOM 481 C C . VAL A 1 74 ? 17.248 9.823 -12.850 1.00 95.44 74 VAL A C 1
ATOM 483 O O . VAL A 1 74 ? 16.278 9.250 -13.347 1.00 95.44 74 VAL A O 1
ATOM 486 N N . ALA A 1 75 ? 17.137 10.835 -11.985 1.00 96.19 75 ALA A N 1
ATOM 487 C CA . ALA A 1 75 ? 15.856 11.402 -11.572 1.00 96.19 75 ALA A CA 1
ATOM 488 C C . ALA A 1 75 ? 15.164 12.135 -12.730 1.00 96.19 75 ALA A C 1
ATOM 490 O O . ALA A 1 75 ? 15.816 12.819 -13.516 1.00 96.19 75 ALA A O 1
ATOM 491 N N . GLN A 1 76 ? 13.839 12.016 -12.812 1.00 93.06 76 GLN A N 1
ATOM 492 C CA . GLN A 1 76 ? 13.040 12.643 -13.863 1.00 93.06 76 GLN A CA 1
ATOM 493 C C . GLN A 1 76 ? 11.973 13.559 -13.261 1.00 93.06 76 GLN A C 1
ATOM 495 O O . GLN A 1 76 ? 11.275 13.186 -12.317 1.00 93.06 76 GLN A O 1
ATOM 500 N N . ALA A 1 77 ? 11.814 14.744 -13.854 1.00 91.12 77 ALA A N 1
ATOM 501 C CA . ALA A 1 77 ? 10.780 15.705 -13.467 1.00 91.12 77 ALA A CA 1
ATOM 502 C C . ALA A 1 77 ? 9.367 15.226 -13.815 1.00 91.12 77 ALA A C 1
ATOM 504 O O . ALA A 1 77 ? 8.395 15.577 -13.148 1.00 91.12 77 ALA A O 1
ATOM 505 N N . LYS A 1 78 ? 9.256 14.429 -14.877 1.00 87.88 78 LYS A N 1
ATOM 506 C CA . LYS A 1 78 ? 8.026 13.788 -15.324 1.00 87.88 78 LYS A CA 1
ATOM 507 C C . LYS A 1 78 ? 8.357 12.381 -15.814 1.00 87.88 78 LYS A C 1
ATOM 509 O O . LYS A 1 78 ? 9.459 12.166 -16.316 1.00 87.88 78 LYS A O 1
ATOM 514 N N . PRO A 1 79 ? 7.427 11.435 -15.670 1.00 87.12 79 PRO A N 1
ATOM 515 C CA . PRO A 1 79 ? 7.601 10.105 -16.218 1.00 87.12 79 PRO A CA 1
ATOM 516 C C . PRO A 1 79 ? 7.528 10.121 -17.751 1.00 87.12 79 PRO A C 1
ATOM 518 O O . PRO A 1 79 ? 6.728 10.854 -18.335 1.00 87.12 79 PRO A O 1
ATOM 521 N N . ASP A 1 80 ? 8.326 9.272 -18.386 1.00 86.50 80 ASP A N 1
ATOM 522 C CA . ASP A 1 80 ? 8.368 9.056 -19.833 1.00 86.50 80 ASP A CA 1
ATOM 523 C C . ASP A 1 80 ? 8.603 7.564 -20.160 1.00 86.50 80 ASP A C 1
ATOM 525 O O . ASP A 1 80 ? 8.505 6.693 -19.291 1.00 86.50 80 ASP A O 1
ATOM 529 N N . SER A 1 81 ? 8.885 7.240 -21.425 1.00 85.38 81 SER A N 1
ATOM 530 C CA . SER A 1 81 ? 9.134 5.862 -21.876 1.00 85.38 81 SER A CA 1
ATOM 531 C C . SER A 1 81 ? 10.394 5.219 -21.276 1.00 85.38 81 SER A C 1
ATOM 533 O O . SER A 1 81 ? 10.517 3.992 -21.300 1.00 85.38 81 SER A O 1
ATOM 535 N N . THR A 1 82 ? 11.310 6.016 -20.721 1.00 89.88 82 THR A N 1
ATOM 536 C CA . THR A 1 82 ? 12.568 5.566 -20.105 1.00 89.88 82 THR A CA 1
ATOM 537 C C . THR A 1 82 ? 12.452 5.369 -18.593 1.00 89.88 82 THR A C 1
ATOM 539 O O . THR A 1 82 ? 13.347 4.785 -17.970 1.00 89.88 82 THR A O 1
ATOM 542 N N . THR A 1 83 ? 11.349 5.819 -17.984 1.00 91.69 83 THR A N 1
ATOM 543 C CA . THR A 1 83 ? 11.087 5.641 -16.555 1.00 91.69 83 THR A CA 1
ATOM 544 C C . THR A 1 83 ? 11.037 4.161 -16.206 1.00 91.69 83 THR A C 1
ATOM 546 O O . THR A 1 83 ? 10.150 3.432 -16.640 1.00 91.69 83 THR A O 1
ATOM 549 N N . ASN A 1 84 ? 11.965 3.715 -15.362 1.00 92.88 84 ASN A N 1
ATOM 550 C CA . ASN A 1 84 ? 12.040 2.331 -14.902 1.00 92.88 84 ASN A CA 1
ATOM 551 C C . ASN A 1 84 ? 11.444 2.147 -13.506 1.00 92.88 84 ASN A C 1
ATOM 553 O O . ASN A 1 84 ? 10.916 1.080 -13.190 1.00 92.88 84 ASN A O 1
ATOM 557 N N . SER A 1 85 ? 11.530 3.174 -12.663 1.00 93.31 85 SER A N 1
ATOM 558 C CA . SER A 1 85 ? 11.005 3.114 -11.305 1.00 93.31 85 SER A CA 1
ATOM 559 C C . SER A 1 85 ? 10.228 4.361 -10.932 1.00 93.31 85 SER A C 1
ATOM 561 O O . SER A 1 85 ? 10.561 5.468 -11.354 1.00 93.31 85 SER A O 1
ATOM 563 N N . ALA A 1 86 ? 9.193 4.157 -10.124 1.00 92.44 86 ALA A N 1
ATOM 564 C CA . ALA A 1 86 ? 8.422 5.222 -9.516 1.00 92.44 86 ALA A CA 1
ATOM 565 C C . ALA A 1 86 ? 8.193 4.911 -8.038 1.00 92.44 86 ALA A C 1
ATOM 567 O O . ALA A 1 86 ? 7.685 3.840 -7.694 1.00 92.44 86 ALA A O 1
ATOM 568 N N . ARG A 1 87 ? 8.534 5.858 -7.168 1.00 92.94 87 ARG A N 1
ATOM 569 C CA . ARG A 1 87 ? 8.199 5.829 -5.744 1.00 92.94 87 ARG A CA 1
ATOM 570 C C . ARG A 1 87 ? 7.134 6.870 -5.465 1.00 92.94 87 ARG A C 1
ATOM 572 O O . ARG A 1 87 ? 7.199 7.970 -5.992 1.00 92.94 87 ARG A O 1
ATOM 579 N N . VAL A 1 88 ? 6.151 6.529 -4.645 1.00 89.69 88 VAL A N 1
ATOM 580 C CA . VAL A 1 88 ? 5.098 7.434 -4.193 1.00 89.69 88 VAL A CA 1
ATOM 581 C C . VAL A 1 88 ? 5.018 7.348 -2.684 1.00 89.69 88 VAL A C 1
ATOM 583 O O . VAL A 1 88 ? 4.797 6.272 -2.133 1.00 89.69 88 VAL A O 1
ATOM 586 N N . ARG A 1 89 ? 5.143 8.502 -2.041 1.00 91.81 89 ARG A N 1
ATOM 587 C CA . ARG A 1 89 ? 4.872 8.719 -0.628 1.00 91.81 89 ARG A CA 1
ATOM 588 C C . ARG A 1 89 ? 3.603 9.540 -0.499 1.00 91.81 89 ARG A C 1
ATOM 590 O O . ARG A 1 89 ? 3.388 10.495 -1.247 1.00 91.81 89 ARG A O 1
ATOM 597 N N . THR A 1 90 ? 2.731 9.154 0.414 1.00 87.88 90 THR A N 1
ATOM 598 C CA . THR A 1 90 ? 1.476 9.866 0.663 1.00 87.88 90 THR A CA 1
ATOM 599 C C . THR A 1 90 ? 1.232 9.925 2.153 1.00 87.88 90 THR A C 1
ATOM 601 O O . THR A 1 90 ? 1.350 8.899 2.819 1.00 87.88 90 THR A O 1
ATOM 604 N N . SER A 1 91 ? 0.859 11.095 2.660 1.00 88.56 91 SER A N 1
ATOM 605 C CA . SER A 1 91 ? 0.300 11.231 4.002 1.00 88.56 91 SER A CA 1
ATOM 606 C C . SER A 1 91 ? -1.131 11.739 3.924 1.00 88.56 91 SER A C 1
ATOM 608 O O . SER A 1 91 ? -1.483 12.466 2.998 1.00 88.56 91 SER A O 1
ATOM 610 N N . VAL A 1 92 ? -1.960 11.327 4.878 1.00 88.12 92 VAL A N 1
ATOM 611 C CA . VAL A 1 92 ? -3.307 11.860 5.078 1.00 88.12 92 VAL A CA 1
ATOM 612 C C . VAL A 1 92 ? -3.468 12.145 6.557 1.00 88.12 92 VAL A C 1
ATOM 614 O O . VAL A 1 92 ? -3.359 11.229 7.373 1.00 88.12 92 VAL A O 1
ATOM 617 N N . THR A 1 93 ? -3.721 13.400 6.897 1.00 91.44 93 THR A N 1
ATOM 618 C CA . THR A 1 93 ? -3.928 13.830 8.278 1.00 91.44 93 THR A CA 1
ATOM 619 C C . THR A 1 93 ? -5.145 14.730 8.388 1.00 91.44 93 THR A C 1
ATOM 621 O O . THR A 1 93 ? -5.533 15.387 7.424 1.00 91.44 93 THR A O 1
ATOM 624 N N . GLY A 1 94 ? -5.763 14.773 9.561 1.00 91.00 94 GLY A N 1
ATOM 625 C CA . GLY A 1 94 ? -6.804 15.748 9.866 1.00 91.00 94 GLY A CA 1
ATOM 626 C C . GLY A 1 94 ? -7.952 15.155 10.657 1.00 91.00 94 GLY A C 1
ATOM 627 O O . GLY A 1 94 ? -7.883 14.024 11.138 1.00 91.00 94 GLY A O 1
ATOM 628 N N . THR A 1 95 ? -9.017 15.934 10.773 1.00 93.56 95 THR A N 1
ATOM 629 C CA . THR A 1 95 ? -10.183 15.590 11.580 1.00 93.56 95 THR A CA 1
ATOM 630 C C . THR A 1 95 ? -11.416 15.629 10.705 1.00 93.56 95 THR A C 1
ATOM 632 O O . THR A 1 95 ? -11.689 16.626 10.040 1.00 93.56 95 THR A O 1
ATOM 635 N N . ARG A 1 96 ? -12.186 14.545 10.720 1.00 88.31 96 ARG A N 1
ATOM 636 C CA . ARG A 1 96 ? -13.439 14.441 9.983 1.00 88.31 96 ARG A CA 1
ATOM 637 C C . ARG A 1 96 ? -14.581 14.113 10.925 1.00 88.31 96 ARG A C 1
ATOM 639 O O . ARG A 1 96 ? -14.591 13.052 11.543 1.00 88.31 96 ARG A O 1
ATOM 646 N N . THR A 1 97 ? -15.594 14.966 10.925 1.00 89.62 97 THR A N 1
ATOM 647 C CA . THR A 1 97 ? -16.888 14.664 11.536 1.00 89.62 97 THR A CA 1
ATOM 648 C C . THR A 1 97 ? -17.794 13.996 10.506 1.00 89.62 97 THR A C 1
ATOM 650 O O . THR A 1 97 ? -17.882 14.407 9.344 1.00 89.62 97 THR A O 1
ATOM 653 N N . ARG A 1 98 ? -18.409 12.886 10.902 1.00 81.25 98 ARG A N 1
ATOM 654 C CA . ARG A 1 98 ? -19.348 12.106 10.095 1.00 81.25 98 ARG A CA 1
ATOM 655 C C . ARG A 1 98 ? -20.780 12.602 10.341 1.00 81.25 98 ARG A C 1
ATOM 657 O O . ARG A 1 98 ? -21.034 13.407 11.229 1.00 81.25 98 ARG A O 1
ATOM 664 N N . ARG A 1 99 ? -21.730 12.134 9.523 1.00 80.62 99 ARG A N 1
ATOM 665 C CA . ARG A 1 99 ? -23.151 12.530 9.632 1.00 80.62 99 ARG A CA 1
ATOM 666 C C . ARG A 1 99 ? -23.825 12.045 10.920 1.00 80.62 99 ARG A C 1
ATOM 668 O O . ARG A 1 99 ? -24.827 12.616 11.314 1.00 80.62 99 ARG A O 1
ATOM 675 N N . ASP A 1 100 ? -23.278 11.011 11.549 1.00 81.06 100 ASP A N 1
ATOM 676 C CA . ASP A 1 100 ? -23.684 10.478 12.856 1.00 81.06 100 ASP A CA 1
ATOM 677 C C . ASP A 1 100 ? -23.034 11.242 14.030 1.00 81.06 100 ASP A C 1
ATOM 679 O O . ASP A 1 100 ? -23.012 10.750 15.154 1.00 81.06 100 ASP A O 1
ATOM 683 N N . SER A 1 101 ? -22.466 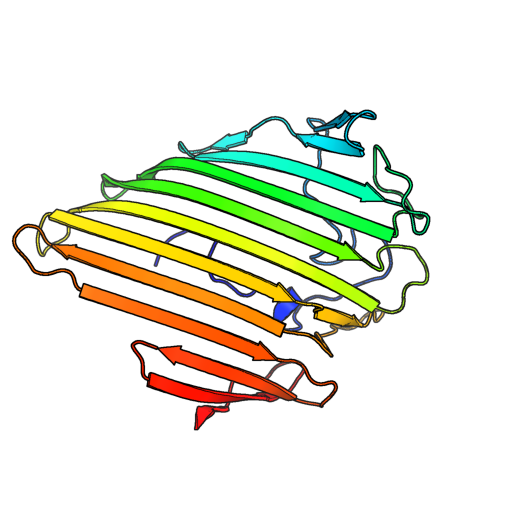12.427 13.767 1.00 87.62 101 SER A N 1
ATOM 684 C CA . SER A 1 101 ? -21.731 13.273 14.719 1.00 87.62 101 SER A CA 1
ATOM 685 C C . SER A 1 101 ? -20.460 12.648 15.304 1.00 87.62 101 SER A C 1
ATOM 687 O O . SER A 1 101 ? -19.764 13.299 16.086 1.00 87.62 101 SER A O 1
ATOM 689 N N . ALA A 1 102 ? -20.090 11.430 14.897 1.00 89.25 102 ALA A N 1
ATOM 690 C CA . ALA A 1 102 ? -18.821 10.839 15.287 1.00 89.25 102 ALA A CA 1
ATOM 691 C C . ALA A 1 102 ? -17.665 11.616 14.645 1.00 89.25 102 ALA A C 1
ATOM 693 O O . ALA A 1 102 ? -17.691 11.935 13.452 1.00 89.25 102 ALA A O 1
ATOM 694 N N . THR A 1 103 ? -16.629 11.900 15.424 1.00 92.62 103 THR A N 1
ATOM 695 C CA . THR A 1 103 ? -15.449 12.640 14.974 1.00 92.62 103 THR A CA 1
ATOM 696 C C . THR A 1 103 ? -14.246 11.717 14.948 1.00 92.62 103 THR A C 1
ATOM 698 O O . THR A 1 103 ? -13.931 11.082 15.947 1.00 92.62 103 THR A O 1
ATOM 701 N N . ALA A 1 104 ? -13.580 11.638 13.799 1.00 89.56 104 ALA A N 1
ATOM 702 C CA . ALA A 1 104 ? -12.397 10.820 13.583 1.00 89.56 104 ALA A CA 1
ATOM 703 C C . ALA A 1 104 ?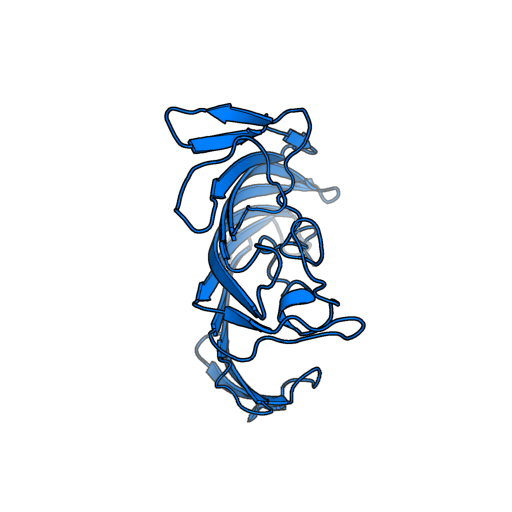 -11.174 11.700 13.315 1.00 89.56 104 ALA A C 1
ATOM 705 O O . ALA A 1 104 ? -11.166 12.477 12.360 1.00 89.56 104 ALA A O 1
ATOM 706 N N . VAL A 1 105 ? -10.134 11.547 14.131 1.00 93.69 105 VAL A N 1
ATOM 707 C CA . VAL A 1 105 ? -8.794 12.085 13.882 1.00 93.69 105 VAL A CA 1
ATOM 708 C C . VAL A 1 105 ? -7.990 11.020 13.152 1.00 93.69 105 VAL A C 1
ATOM 710 O O . VAL A 1 105 ? -7.834 9.906 13.647 1.00 93.69 105 VAL A O 1
ATOM 713 N N . VAL A 1 106 ? -7.493 11.360 11.971 1.00 89.44 106 VAL A N 1
ATOM 714 C CA . VAL A 1 106 ? -6.822 10.454 11.038 1.00 89.44 106 VAL A CA 1
ATOM 715 C C . VAL A 1 106 ? -5.364 10.880 10.911 1.00 89.44 106 VAL A C 1
ATOM 717 O O . VAL A 1 106 ? -5.077 12.060 10.718 1.00 89.44 106 VAL A O 1
ATOM 720 N N . SER A 1 107 ? -4.444 9.921 10.986 1.00 90.94 107 SER A N 1
ATOM 721 C CA . SER A 1 107 ? -3.028 10.104 10.660 1.00 90.94 107 SER A CA 1
ATOM 722 C C . SER A 1 107 ? -2.497 8.859 9.967 1.00 90.94 107 SER A C 1
ATOM 724 O O . SER A 1 107 ? -2.349 7.808 10.585 1.00 90.94 107 SER A O 1
ATOM 726 N N . HIS A 1 108 ? -2.263 8.946 8.662 1.00 85.62 108 HIS A N 1
ATOM 727 C CA . HIS A 1 108 ? -1.827 7.824 7.839 1.00 85.62 108 HIS A CA 1
ATOM 728 C C . HIS A 1 108 ? -0.664 8.224 6.944 1.00 85.62 108 HIS A C 1
ATOM 730 O O . HIS A 1 108 ? -0.617 9.337 6.423 1.00 85.62 108 HIS A O 1
ATOM 736 N N . THR A 1 109 ? 0.233 7.276 6.696 1.00 86.62 109 THR A N 1
ATOM 737 C CA . THR A 1 109 ? 1.330 7.401 5.742 1.00 86.62 109 THR A CA 1
ATOM 738 C C . THR A 1 109 ? 1.462 6.137 4.904 1.00 86.62 109 THR A C 1
ATOM 740 O O . THR A 1 109 ? 1.121 5.035 5.334 1.00 86.62 109 THR A O 1
ATOM 743 N N . SER A 1 110 ? 1.943 6.291 3.678 1.00 87.25 110 SER A N 1
ATOM 744 C CA . SER A 1 110 ? 2.352 5.179 2.828 1.00 87.25 110 SER A CA 1
ATOM 745 C C . SER A 1 110 ? 3.554 5.555 1.990 1.00 87.25 110 SER A C 1
ATOM 747 O O . SER A 1 110 ? 3.747 6.722 1.647 1.00 87.25 110 SER A O 1
ATOM 749 N N . ASP A 1 111 ? 4.325 4.539 1.645 1.00 89.19 111 ASP A N 1
ATOM 750 C CA . ASP A 1 111 ? 5.464 4.597 0.754 1.00 89.19 111 ASP A CA 1
ATOM 751 C C . ASP A 1 111 ? 5.423 3.367 -0.142 1.00 89.19 111 ASP A C 1
ATOM 753 O O . ASP A 1 111 ? 5.374 2.236 0.337 1.00 89.19 111 ASP A O 1
ATOM 757 N N . ARG A 1 112 ? 5.401 3.566 -1.453 1.00 90.31 112 ARG A N 1
ATOM 758 C CA . ARG A 1 112 ? 5.378 2.473 -2.417 1.00 90.31 112 ARG A CA 1
ATOM 759 C C . ARG A 1 112 ? 6.342 2.761 -3.540 1.00 90.31 112 ARG A C 1
ATOM 761 O O . ARG A 1 112 ? 6.219 3.785 -4.198 1.00 90.31 112 ARG A O 1
ATOM 768 N N . THR A 1 113 ? 7.205 1.802 -3.830 1.00 91.25 113 THR A N 1
ATOM 769 C CA . THR A 1 113 ? 8.084 1.799 -4.995 1.00 91.25 113 THR A CA 1
ATOM 770 C C . THR A 1 113 ? 7.673 0.696 -5.957 1.00 91.25 113 THR A C 1
ATOM 772 O O . THR A 1 113 ? 7.427 -0.440 -5.552 1.00 91.25 113 THR A O 1
ATOM 775 N N . VAL A 1 114 ? 7.611 1.036 -7.238 1.00 91.75 114 VAL A N 1
ATOM 776 C CA . VAL A 1 114 ? 7.389 0.106 -8.344 1.00 91.75 114 VAL A CA 1
ATOM 777 C C . VAL A 1 114 ? 8.590 0.197 -9.272 1.00 91.75 114 VAL A C 1
ATOM 779 O O . VAL A 1 114 ? 8.985 1.302 -9.639 1.00 91.75 114 VAL A O 1
ATOM 782 N N . THR A 1 115 ? 9.160 -0.941 -9.653 1.00 93.06 115 THR A N 1
ATOM 783 C CA . THR A 1 115 ? 10.226 -1.048 -10.661 1.00 93.06 115 THR A CA 1
ATOM 784 C C . THR A 1 115 ? 9.769 -1.914 -11.838 1.00 93.06 115 THR A C 1
ATOM 786 O O . THR A 1 115 ? 8.755 -2.608 -11.731 1.00 93.06 115 THR A O 1
ATOM 789 N N . GLY A 1 116 ? 10.490 -1.861 -12.964 1.00 91.25 116 GLY A N 1
ATOM 790 C CA . GLY A 1 116 ? 10.088 -2.539 -14.203 1.00 91.25 116 GLY A CA 1
ATOM 791 C C . GLY A 1 116 ? 9.010 -1.769 -14.972 1.00 91.25 116 GLY A C 1
ATOM 792 O O . GLY A 1 116 ? 8.107 -2.359 -15.561 1.00 91.25 116 GLY A O 1
ATOM 793 N N . LEU A 1 117 ? 9.044 -0.432 -14.898 1.00 88.69 117 LEU A N 1
ATOM 794 C CA . LEU A 1 117 ? 8.114 0.446 -15.622 1.00 88.69 117 LEU A CA 1
ATOM 795 C C . LEU A 1 117 ? 8.564 0.746 -17.057 1.00 88.69 117 LEU A C 1
ATOM 797 O O . LEU A 1 117 ? 7.734 1.157 -17.872 1.00 88.69 117 LEU A O 1
ATOM 801 N N . ALA A 1 118 ? 9.845 0.522 -17.361 1.00 86.06 118 ALA A N 1
ATOM 802 C CA . ALA A 1 118 ? 10.414 0.813 -18.666 1.00 86.06 118 ALA A CA 1
ATOM 803 C C . ALA A 1 118 ? 9.796 -0.092 -19.740 1.00 86.06 118 ALA A C 1
ATOM 805 O O . ALA A 1 118 ? 9.426 -1.245 -19.474 1.00 86.06 118 ALA A O 1
ATOM 806 N N . VAL A 1 119 ? 9.708 0.425 -20.965 1.00 82.50 119 VAL A N 1
ATOM 807 C CA . VAL A 1 119 ? 9.271 -0.358 -22.129 1.00 82.50 119 VAL A CA 1
ATOM 808 C C . VAL A 1 119 ? 10.158 -1.601 -22.280 1.00 82.50 119 VAL A C 1
ATOM 810 O O . VAL A 1 119 ? 11.365 -1.539 -22.068 1.00 82.50 119 VAL A O 1
ATOM 813 N N . GLY A 1 120 ? 9.547 -2.744 -22.602 1.00 83.50 120 GLY A N 1
ATOM 814 C CA . GLY A 1 120 ? 10.243 -4.032 -22.720 1.00 83.50 120 GLY A CA 1
ATOM 815 C C . GLY A 1 120 ? 10.387 -4.814 -21.410 1.00 83.50 120 GLY A C 1
ATOM 816 O O . GLY A 1 120 ? 10.803 -5.969 -21.440 1.00 83.50 120 GLY A O 1
ATOM 817 N N . SER A 1 121 ? 9.998 -4.244 -20.264 1.00 87.88 121 SER A N 1
ATOM 818 C CA . SER A 1 121 ? 9.931 -5.008 -19.013 1.00 87.88 121 SER A CA 1
ATOM 819 C C . SER A 1 121 ? 8.940 -6.171 -19.142 1.00 87.88 121 SER A C 1
ATOM 821 O O . SER A 1 121 ? 7.849 -6.014 -19.695 1.00 87.88 121 SER A O 1
ATOM 823 N N . THR A 1 122 ? 9.303 -7.330 -18.591 1.00 90.56 122 THR A N 1
ATOM 824 C CA . THR A 1 122 ? 8.466 -8.546 -18.558 1.00 90.56 122 THR A CA 1
ATOM 825 C C . THR A 1 122 ? 7.728 -8.719 -17.234 1.00 90.56 122 THR A C 1
ATOM 827 O O . THR A 1 122 ? 6.831 -9.550 -17.116 1.00 90.56 122 THR A O 1
ATOM 830 N N . SER A 1 123 ? 8.092 -7.941 -16.216 1.00 90.69 123 SER A N 1
ATOM 831 C CA . SER A 1 123 ? 7.458 -7.947 -14.902 1.00 90.69 123 SER A CA 1
ATOM 832 C C . SER A 1 123 ? 7.611 -6.594 -14.217 1.00 90.69 123 SER A C 1
ATOM 834 O O . SER A 1 123 ? 8.447 -5.774 -14.599 1.00 90.69 123 SER A O 1
ATOM 836 N N . ARG A 1 124 ? 6.791 -6.369 -13.192 1.00 90.38 124 ARG A N 1
ATOM 837 C CA . ARG A 1 124 ? 6.926 -5.257 -12.251 1.00 90.38 124 ARG A CA 1
ATOM 838 C C . ARG A 1 124 ? 7.209 -5.804 -10.867 1.00 90.38 124 ARG A C 1
ATOM 840 O O . ARG A 1 124 ? 6.578 -6.779 -10.464 1.00 90.38 124 ARG A O 1
ATOM 847 N N . THR A 1 125 ? 8.065 -5.120 -10.119 1.00 93.06 125 THR A N 1
ATOM 848 C CA . THR A 1 125 ? 8.298 -5.433 -8.706 1.00 93.06 125 THR A CA 1
ATOM 849 C C . THR A 1 125 ? 7.768 -4.308 -7.842 1.00 93.06 125 THR A C 1
ATOM 851 O O . THR A 1 125 ? 8.110 -3.143 -8.044 1.00 93.06 125 THR A O 1
ATOM 854 N N . VAL A 1 126 ? 6.933 -4.653 -6.867 1.00 91.62 126 VAL A N 1
ATOM 855 C CA . VAL A 1 126 ? 6.351 -3.705 -5.920 1.00 91.62 126 VAL A CA 1
ATOM 856 C C . VAL A 1 126 ? 6.960 -3.925 -4.543 1.00 91.62 126 VAL A C 1
ATOM 858 O O . VAL A 1 126 ? 6.987 -5.039 -4.021 1.00 91.62 126 VAL A O 1
ATOM 861 N N . ASN A 1 127 ? 7.414 -2.834 -3.941 1.00 93.19 127 ASN A N 1
ATOM 862 C CA . ASN A 1 127 ? 7.752 -2.752 -2.530 1.00 93.19 127 ASN A CA 1
ATOM 863 C C . ASN A 1 127 ? 6.950 -1.618 -1.909 1.00 93.19 127 ASN A C 1
ATOM 865 O O . ASN A 1 127 ? 6.692 -0.608 -2.563 1.00 93.19 127 ASN A O 1
ATOM 869 N N . GLY A 1 128 ? 6.571 -1.749 -0.650 1.00 92.44 128 GLY A N 1
ATOM 870 C CA . GLY A 1 128 ? 5.956 -0.634 0.041 1.00 92.44 128 GLY A CA 1
ATOM 871 C C . GLY A 1 128 ? 5.586 -0.931 1.473 1.00 92.44 128 GLY A C 1
ATOM 872 O O . GLY A 1 128 ? 5.512 -2.084 1.890 1.00 92.44 128 GLY A O 1
ATOM 873 N N . THR A 1 129 ? 5.334 0.136 2.205 1.00 90.69 129 THR A N 1
ATOM 874 C CA . THR A 1 129 ? 4.848 0.117 3.574 1.00 90.69 129 THR A CA 1
ATOM 875 C C . THR A 1 129 ? 3.736 1.144 3.721 1.00 90.69 129 THR A C 1
ATOM 877 O O . THR A 1 129 ? 3.691 2.157 3.021 1.00 90.69 129 THR A O 1
ATOM 880 N N . SER A 1 130 ? 2.814 0.891 4.633 1.00 88.44 130 SER A N 1
ATOM 881 C CA . SER A 1 130 ? 1.896 1.901 5.132 1.00 88.44 130 SER A CA 1
ATOM 882 C C . SER A 1 130 ? 1.712 1.731 6.625 1.00 88.44 130 SER A C 1
ATOM 884 O O . SER A 1 130 ? 1.873 0.641 7.174 1.00 88.44 130 SER A O 1
ATOM 886 N N . SER A 1 131 ? 1.387 2.831 7.281 1.00 87.25 131 SER A N 1
ATOM 887 C CA . SER A 1 131 ? 1.008 2.861 8.682 1.00 87.25 131 SER A CA 1
ATOM 888 C C . SER A 1 131 ? -0.063 3.918 8.871 1.00 87.25 131 SER A C 1
ATOM 890 O O . SER A 1 131 ? -0.101 4.927 8.163 1.00 87.25 131 SER A O 1
ATOM 892 N N . GLY A 1 132 ? -0.953 3.709 9.825 1.00 86.62 132 GLY A N 1
ATOM 893 C CA . GLY A 1 132 ? -1.839 4.775 10.232 1.00 86.62 132 GLY A CA 1
ATOM 894 C C . GLY A 1 132 ? -2.669 4.462 11.449 1.00 86.62 132 GLY A C 1
ATOM 895 O O . GLY A 1 132 ? -2.820 3.308 11.853 1.00 86.62 132 GLY A O 1
ATOM 896 N N . GLN A 1 133 ? -3.190 5.537 12.012 1.00 88.44 133 GLN A N 1
ATOM 897 C CA . GLN A 1 133 ? -4.022 5.552 13.189 1.00 88.44 133 GLN A CA 1
ATOM 898 C C . GLN A 1 133 ? -5.253 6.417 12.926 1.00 88.44 133 GLN A C 1
ATOM 900 O O . GLN A 1 133 ? -5.156 7.536 12.419 1.00 88.44 133 GLN A O 1
ATOM 905 N N . GLU A 1 134 ? -6.409 5.894 13.310 1.00 89.38 134 GLU A N 1
ATOM 906 C CA . GLU A 1 134 ? -7.675 6.609 13.345 1.00 89.38 134 GLU A CA 1
ATOM 907 C C . GLU A 1 134 ? -8.221 6.558 14.772 1.00 89.38 134 GLU A C 1
ATOM 909 O O . GLU A 1 134 ? -8.484 5.478 15.302 1.00 89.38 134 GLU A O 1
ATOM 914 N N . ASN A 1 135 ? -8.408 7.725 15.383 1.00 90.88 135 ASN A N 1
ATOM 915 C CA . ASN A 1 135 ? -9.023 7.879 16.697 1.00 90.88 135 ASN A CA 1
ATOM 916 C C . ASN A 1 135 ? -10.418 8.466 16.500 1.00 90.88 135 ASN A C 1
ATOM 918 O O . ASN A 1 135 ? -10.553 9.626 16.121 1.00 90.88 135 ASN A O 1
ATOM 922 N N . THR A 1 136 ? -11.454 7.666 16.723 1.00 92.69 136 THR A N 1
ATOM 923 C CA . THR A 1 136 ? -12.853 8.084 16.604 1.00 92.69 136 THR A CA 1
ATOM 924 C C . THR A 1 136 ? -13.480 8.245 17.979 1.00 92.69 136 THR A C 1
ATOM 926 O O . THR A 1 136 ? -13.337 7.365 18.823 1.00 92.69 136 THR A O 1
ATOM 929 N N . THR A 1 137 ? -14.231 9.319 18.183 1.00 93.94 137 THR A N 1
ATOM 930 C CA . THR A 1 137 ? -15.148 9.487 19.313 1.00 93.94 137 THR A CA 1
ATOM 931 C C . THR A 1 137 ? -16.567 9.681 18.794 1.00 93.94 137 THR A C 1
ATOM 933 O O . THR A 1 137 ? -16.772 10.235 17.712 1.00 93.94 137 THR A O 1
ATOM 936 N N . GLY A 1 138 ? -17.561 9.200 19.530 1.00 92.12 138 GLY A N 1
ATOM 937 C CA . GLY A 1 138 ? -18.960 9.354 19.143 1.00 92.12 138 GLY A CA 1
ATOM 938 C C . GLY A 1 138 ? -19.915 8.791 20.181 1.00 92.12 138 GLY A C 1
ATOM 939 O O . GLY A 1 138 ? -19.499 8.393 21.266 1.00 92.12 138 GLY A O 1
ATOM 940 N N . THR A 1 139 ? -21.195 8.733 19.825 1.00 92.19 139 THR A N 1
ATOM 941 C CA . THR A 1 139 ? -22.252 8.179 20.676 1.00 92.19 139 THR A CA 1
ATOM 942 C C . THR A 1 139 ? -22.912 7.009 19.961 1.00 92.19 139 THR A C 1
ATOM 944 O O . THR A 1 139 ? -23.269 7.112 18.789 1.00 92.19 139 THR A O 1
ATOM 947 N N . ALA A 1 140 ? -23.068 5.894 20.664 1.00 85.25 140 ALA A N 1
ATOM 948 C CA . ALA A 1 140 ? -23.839 4.730 20.249 1.00 85.25 140 ALA A CA 1
ATOM 949 C C . ALA A 1 140 ? -24.996 4.508 21.235 1.00 85.25 140 ALA A C 1
ATOM 951 O O . ALA A 1 140 ? -25.054 5.140 22.289 1.00 85.25 140 ALA A O 1
ATOM 952 N N . THR A 1 141 ? -25.904 3.577 20.935 1.00 85.75 141 THR A N 1
ATOM 953 C CA . THR A 1 141 ? -26.989 3.195 21.859 1.00 85.75 141 THR A CA 1
ATOM 954 C C . THR A 1 141 ? -26.459 2.729 23.221 1.00 85.75 141 THR A C 1
ATOM 956 O O . THR A 1 141 ? -27.119 2.924 24.234 1.00 85.75 141 THR A O 1
ATOM 959 N N . SER A 1 142 ? -25.251 2.157 23.256 1.00 84.50 142 SER A N 1
ATOM 960 C CA . SER A 1 142 ? -24.555 1.728 24.474 1.00 84.50 142 SER A CA 1
ATOM 961 C C . SER A 1 142 ? -23.864 2.860 25.248 1.00 84.50 142 SER A C 1
ATOM 963 O O . SER A 1 142 ? -23.339 2.609 26.328 1.00 84.50 142 SER A O 1
ATOM 965 N N . GLY A 1 143 ? -23.851 4.090 24.725 1.00 90.69 143 GLY A N 1
ATOM 966 C CA . GLY A 1 143 ? -23.221 5.256 25.344 1.00 90.69 143 GLY A CA 1
ATOM 967 C C . GLY A 1 143 ? -22.154 5.915 24.469 1.00 90.69 143 GLY A C 1
ATOM 968 O O . GLY A 1 143 ? -21.998 5.614 23.283 1.00 90.69 143 GLY A O 1
ATOM 969 N N . VAL A 1 144 ? -21.413 6.851 25.062 1.00 94.12 144 VAL A N 1
ATOM 970 C CA . VAL A 1 144 ? -20.259 7.484 24.408 1.00 94.12 144 VAL A CA 1
ATOM 971 C C . VAL A 1 144 ? -19.168 6.438 24.217 1.00 94.12 144 VAL A C 1
ATOM 973 O O . VAL A 1 144 ? -18.849 5.703 25.149 1.00 94.12 144 VAL A O 1
ATOM 976 N N . PHE A 1 145 ? -18.580 6.382 23.027 1.00 93.12 145 PHE A N 1
ATOM 977 C CA . PHE A 1 145 ? -17.491 5.469 22.716 1.00 93.12 145 PHE A CA 1
ATOM 978 C C . PHE A 1 145 ? -16.249 6.210 22.230 1.00 93.12 145 PHE A C 1
ATOM 980 O O . PHE A 1 145 ? -16.322 7.268 21.596 1.00 93.12 145 PHE A O 1
ATOM 987 N N . THR A 1 146 ? -15.100 5.592 22.473 1.00 95.19 146 THR A N 1
ATOM 988 C CA . THR A 1 146 ? -13.844 5.882 21.789 1.00 95.19 146 THR A CA 1
ATOM 989 C C . THR A 1 146 ? -13.403 4.637 21.027 1.00 95.19 146 THR A C 1
ATOM 991 O O . THR A 1 146 ? -13.596 3.510 21.473 1.00 95.19 146 THR A O 1
ATOM 994 N N . SER A 1 147 ? -12.864 4.821 19.828 1.00 92.44 147 SER A N 1
ATOM 995 C CA . SER A 1 147 ? -12.374 3.741 18.977 1.00 92.44 147 SER A CA 1
ATOM 996 C C . SER A 1 147 ? -11.027 4.134 18.399 1.00 92.44 147 SER A C 1
ATOM 998 O O . SER A 1 147 ? -10.935 5.107 17.655 1.00 92.44 147 SER A O 1
ATOM 1000 N N . VAL A 1 148 ? -9.997 3.348 18.682 1.00 92.62 148 VAL A N 1
ATOM 1001 C CA . VAL A 1 148 ? -8.656 3.507 18.120 1.00 92.62 148 VAL A CA 1
ATOM 1002 C C . VAL A 1 148 ? -8.415 2.381 17.133 1.00 92.62 148 VAL A C 1
ATOM 1004 O O . VAL A 1 148 ? -8.359 1.216 17.516 1.00 92.62 148 VAL A O 1
ATOM 1007 N N . ARG A 1 149 ? -8.246 2.716 15.856 1.00 89.50 149 ARG A N 1
ATOM 1008 C CA . ARG A 1 149 ? -7.825 1.774 14.821 1.00 89.50 149 ARG A CA 1
ATOM 1009 C C . ARG A 1 149 ? -6.389 2.071 14.428 1.00 89.50 149 ARG A C 1
ATOM 1011 O O . ARG A 1 149 ? -6.106 3.155 13.938 1.00 89.50 149 ARG A O 1
ATOM 1018 N N . VAL A 1 150 ? -5.510 1.088 14.564 1.00 89.25 150 VAL A N 1
ATOM 1019 C CA . VAL A 1 150 ? -4.151 1.110 14.018 1.00 89.25 150 VAL A CA 1
ATOM 1020 C C . VAL A 1 150 ? -4.087 0.121 12.865 1.00 89.25 150 VAL A C 1
ATOM 1022 O O . VAL A 1 150 ? -4.606 -0.990 12.967 1.00 89.25 150 VAL A O 1
ATOM 1025 N N . ALA A 1 151 ? -3.480 0.516 11.753 1.00 86.50 151 ALA A N 1
ATOM 1026 C CA . ALA A 1 151 ? -3.271 -0.364 10.614 1.00 86.50 151 ALA A CA 1
ATOM 1027 C C . ALA A 1 151 ? -1.875 -0.195 10.027 1.00 86.50 151 ALA A C 1
ATOM 1029 O O . ALA A 1 151 ? -1.320 0.903 10.041 1.00 86.50 151 ALA A O 1
ATOM 1030 N N . GLY A 1 152 ? -1.347 -1.273 9.459 1.00 85.69 152 GLY A N 1
ATOM 1031 C CA . GLY A 1 152 ? -0.110 -1.240 8.698 1.00 85.69 152 GLY A CA 1
ATOM 1032 C C . GLY A 1 152 ? -0.059 -2.351 7.661 1.00 85.69 152 GLY A C 1
ATOM 1033 O O . GLY A 1 152 ? -0.376 -3.502 7.959 1.00 85.69 152 GLY A O 1
ATOM 1034 N N . ASP A 1 153 ? 0.352 -2.002 6.447 1.00 86.31 153 ASP A N 1
ATOM 1035 C CA . ASP A 1 153 ? 0.550 -2.956 5.360 1.00 86.31 153 ASP A CA 1
ATOM 1036 C C . ASP A 1 153 ? 2.024 -2.949 4.933 1.00 86.31 153 ASP A C 1
ATOM 1038 O O . ASP A 1 153 ? 2.677 -1.907 4.919 1.00 86.31 153 ASP A O 1
ATOM 1042 N N . THR A 1 154 ? 2.537 -4.108 4.521 1.00 92.00 154 THR A N 1
ATOM 1043 C CA . THR A 1 154 ? 3.871 -4.254 3.926 1.00 92.00 154 THR A CA 1
ATOM 1044 C C . THR A 1 154 ? 3.773 -5.094 2.664 1.00 92.00 154 THR A C 1
ATOM 1046 O O . THR A 1 154 ? 3.255 -6.208 2.685 1.00 92.00 154 THR A O 1
ATOM 1049 N N . VAL A 1 155 ? 4.324 -4.588 1.567 1.00 92.88 155 VAL A N 1
ATOM 1050 C CA . VAL A 1 155 ? 4.532 -5.323 0.320 1.00 92.88 155 VAL A CA 1
ATOM 1051 C C . VAL A 1 155 ? 6.031 -5.515 0.150 1.00 92.88 155 VAL A C 1
ATOM 1053 O O . VAL A 1 155 ? 6.777 -4.535 0.109 1.00 92.88 155 VAL A O 1
ATOM 1056 N N . LYS A 1 156 ? 6.479 -6.766 0.056 1.00 95.69 156 LYS A N 1
ATOM 1057 C CA . LYS A 1 156 ? 7.899 -7.105 -0.061 1.00 95.69 156 LYS A CA 1
ATOM 1058 C C . LYS A 1 156 ? 8.148 -7.893 -1.335 1.00 95.69 156 LYS A C 1
ATOM 1060 O O . LYS A 1 156 ? 7.619 -8.992 -1.486 1.00 95.69 156 LYS A O 1
ATOM 1065 N N . ALA A 1 157 ? 8.989 -7.332 -2.201 1.00 95.75 157 ALA A N 1
ATOM 1066 C CA . ALA A 1 157 ? 9.479 -7.944 -3.431 1.00 95.75 157 ALA A CA 1
ATOM 1067 C C . ALA A 1 157 ? 8.368 -8.614 -4.255 1.00 95.75 157 ALA A C 1
ATOM 1069 O O . ALA A 1 157 ? 8.540 -9.722 -4.751 1.00 95.75 157 ALA A O 1
ATOM 1070 N N . LEU A 1 158 ? 7.206 -7.962 -4.351 1.00 92.94 158 LEU A N 1
ATOM 1071 C CA . LEU A 1 158 ? 6.041 -8.542 -5.001 1.00 92.94 158 LEU A CA 1
ATOM 1072 C C . LEU A 1 158 ? 6.201 -8.449 -6.517 1.00 92.94 158 LEU A C 1
ATOM 1074 O O . LEU A 1 158 ? 6.083 -7.356 -7.073 1.00 92.94 158 LEU A O 1
ATOM 1078 N N . VAL A 1 159 ? 6.465 -9.577 -7.171 1.00 93.19 159 VAL A N 1
ATOM 1079 C CA . VAL A 1 159 ? 6.684 -9.646 -8.619 1.00 93.19 159 VAL A CA 1
ATOM 1080 C C . VAL A 1 159 ? 5.381 -9.972 -9.324 1.00 93.19 159 VAL A C 1
ATOM 1082 O O . VAL A 1 159 ? 4.725 -10.963 -9.012 1.00 93.19 159 VAL A O 1
ATOM 1085 N N . ILE A 1 160 ? 5.024 -9.140 -10.296 1.00 89.00 160 ILE A N 1
ATOM 1086 C CA . ILE A 1 160 ? 3.819 -9.268 -11.110 1.00 89.00 160 ILE A CA 1
ATOM 1087 C C . ILE A 1 160 ? 4.259 -9.337 -12.578 1.00 89.00 160 ILE A C 1
ATOM 1089 O O . ILE A 1 160 ? 4.737 -8.325 -13.102 1.00 89.00 160 ILE A O 1
ATOM 1093 N N . PRO A 1 161 ? 4.134 -10.494 -13.252 1.00 89.38 161 PRO A N 1
ATOM 1094 C CA . PRO A 1 161 ? 4.442 -10.623 -14.675 1.00 89.38 161 PRO A CA 1
ATOM 1095 C C . PRO A 1 161 ? 3.566 -9.701 -15.521 1.00 89.38 161 PRO A C 1
ATOM 1097 O O . PRO A 1 161 ? 2.402 -9.495 -15.191 1.00 89.38 161 PRO A O 1
ATOM 1100 N N . LEU A 1 162 ? 4.096 -9.176 -16.619 1.00 85.12 162 LEU A N 1
ATOM 1101 C CA . LEU A 1 162 ? 3.346 -8.383 -17.589 1.00 85.12 162 LEU A CA 1
ATOM 1102 C C . LEU A 1 162 ? 2.813 -9.290 -18.694 1.00 85.12 162 LEU A C 1
ATOM 1104 O O . LEU A 1 162 ? 3.543 -10.127 -19.220 1.00 85.12 162 LEU A O 1
ATOM 1108 N N . GLN A 1 163 ? 1.528 -9.141 -19.010 1.00 77.38 163 GLN A N 1
ATOM 1109 C CA . GLN A 1 163 ? 0.857 -9.896 -20.063 1.00 77.38 163 GLN A CA 1
ATOM 1110 C C . GLN A 1 163 ? -0.115 -8.986 -20.808 1.00 77.38 163 GLN A C 1
ATOM 1112 O O . GLN A 1 163 ? -0.930 -8.294 -20.192 1.00 77.38 163 GLN A O 1
ATOM 1117 N N . ASP A 1 164 ? -0.053 -9.020 -22.136 1.00 71.81 164 ASP A N 1
ATOM 1118 C CA . ASP A 1 164 ? -0.971 -8.265 -22.977 1.00 71.81 164 ASP A CA 1
ATOM 1119 C C . ASP A 1 164 ? -2.349 -8.922 -23.050 1.00 71.81 164 ASP A C 1
ATOM 1121 O O . ASP A 1 164 ? -2.495 -10.137 -23.187 1.00 71.81 164 ASP A O 1
ATOM 1125 N N . GLY A 1 165 ? -3.389 -8.090 -22.948 1.00 66.44 165 GLY A N 1
ATOM 1126 C CA . GLY A 1 165 ? -4.779 -8.501 -23.150 1.00 66.44 165 GLY A CA 1
ATOM 1127 C C . GLY A 1 165 ? -5.349 -9.470 -22.107 1.00 66.44 165 GLY A C 1
ATOM 1128 O O . GLY A 1 165 ? -6.475 -9.932 -22.285 1.00 66.44 165 GLY A O 1
ATOM 1129 N N . ARG A 1 166 ? -4.620 -9.796 -21.027 1.00 67.94 166 ARG A N 1
ATOM 1130 C CA . ARG A 1 166 ? -5.078 -10.734 -19.987 1.00 67.94 166 ARG A CA 1
ATOM 1131 C C . ARG A 1 166 ? -4.726 -10.259 -18.573 1.00 67.94 166 ARG A C 1
ATOM 1133 O O . ARG A 1 166 ? -3.698 -9.610 -18.378 1.00 67.94 166 ARG A O 1
ATOM 1140 N N . PRO A 1 167 ? -5.561 -10.564 -17.563 1.00 67.38 167 PRO A N 1
ATOM 1141 C CA . PRO A 1 167 ? -5.201 -10.328 -16.173 1.00 67.38 167 PRO A CA 1
ATOM 1142 C C . PRO A 1 167 ? -3.990 -11.171 -15.766 1.00 67.38 167 PRO A C 1
ATOM 1144 O O . PRO A 1 167 ? -3.898 -12.347 -16.106 1.00 67.38 167 PRO A O 1
ATOM 1147 N N . THR A 1 168 ? -3.108 -10.571 -14.978 1.00 80.12 168 THR A N 1
ATOM 1148 C CA . THR A 1 168 ? -1.937 -11.214 -14.372 1.00 80.12 168 THR A CA 1
ATOM 1149 C C . THR A 1 168 ? -2.058 -11.148 -12.851 1.00 80.12 168 THR A C 1
ATOM 1151 O O . THR A 1 168 ? -2.860 -10.379 -12.313 1.00 80.12 168 THR A O 1
ATOM 1154 N N . TYR A 1 169 ? -1.274 -11.949 -12.142 1.00 82.75 169 TYR A N 1
ATOM 1155 C CA . TYR A 1 169 ? -1.275 -12.039 -10.685 1.00 82.75 169 TYR A CA 1
ATOM 1156 C C . TYR A 1 169 ? 0.160 -12.105 -10.157 1.00 82.75 169 TYR A C 1
ATOM 1158 O O . TYR A 1 169 ? 1.071 -12.463 -10.907 1.00 82.75 169 TYR A O 1
ATOM 1166 N N . PRO A 1 170 ? 0.398 -11.756 -8.881 1.00 88.94 170 PRO A N 1
ATOM 1167 C CA . PRO A 1 170 ? 1.731 -11.878 -8.320 1.00 88.94 170 PRO A CA 1
ATOM 1168 C C . PRO A 1 170 ? 2.224 -13.327 -8.327 1.00 88.94 170 PRO A C 1
ATOM 1170 O O . PRO A 1 170 ? 1.492 -14.236 -7.943 1.00 88.94 170 PRO A O 1
ATOM 1173 N N . THR A 1 171 ? 3.468 -13.544 -8.743 1.00 92.25 171 THR A N 1
ATOM 1174 C CA . THR A 1 171 ? 4.084 -14.879 -8.787 1.00 92.25 171 THR A CA 1
ATOM 1175 C C . THR A 1 171 ? 5.096 -15.087 -7.672 1.00 92.25 171 THR A C 1
ATOM 1177 O O . THR A 1 171 ? 5.295 -16.220 -7.238 1.00 92.25 171 THR A O 1
ATOM 1180 N N . SER A 1 172 ? 5.696 -14.020 -7.145 1.00 95.69 172 SER A N 1
ATOM 1181 C CA . SER A 1 172 ? 6.595 -14.096 -5.993 1.00 95.69 172 SER A CA 1
ATOM 1182 C C . SER A 1 172 ? 6.483 -12.877 -5.079 1.00 95.69 172 SER A C 1
ATOM 1184 O O . SER A 1 172 ? 5.887 -11.861 -5.442 1.00 95.69 172 SER A O 1
ATOM 1186 N N . GLY A 1 173 ? 7.030 -13.002 -3.869 1.00 96.31 173 GLY A N 1
ATOM 1187 C CA . GLY A 1 173 ? 7.014 -11.960 -2.844 1.00 96.31 173 GLY A CA 1
ATOM 1188 C C . GLY A 1 173 ? 5.869 -12.122 -1.853 1.00 96.31 173 GLY A C 1
ATOM 1189 O O . GLY A 1 173 ? 5.210 -13.162 -1.797 1.00 96.31 173 GLY A O 1
ATOM 1190 N N . SER A 1 174 ? 5.635 -11.103 -1.030 1.00 94.56 174 SER A N 1
ATOM 1191 C CA . SER A 1 174 ? 4.609 -11.176 0.008 1.00 94.56 174 SER A CA 1
ATOM 1192 C C . SER A 1 174 ? 3.870 -9.867 0.243 1.00 94.56 174 SER A C 1
ATOM 1194 O O . SER A 1 174 ? 4.364 -8.768 -0.021 1.00 94.56 174 SER A O 1
ATOM 1196 N N . VAL A 1 175 ? 2.651 -10.012 0.757 1.00 92.56 175 VAL A N 1
ATOM 1197 C CA . VAL A 1 175 ? 1.791 -8.918 1.206 1.00 92.56 175 VAL A CA 1
ATOM 1198 C C . VAL A 1 175 ? 1.352 -9.226 2.629 1.00 92.56 175 VAL A C 1
ATOM 1200 O O . VAL A 1 175 ? 0.575 -10.152 2.857 1.00 92.56 175 VAL A O 1
ATOM 1203 N N . THR A 1 176 ? 1.842 -8.438 3.578 1.00 91.50 176 THR A N 1
ATOM 1204 C CA . THR A 1 176 ? 1.400 -8.442 4.973 1.00 91.50 176 THR A CA 1
ATOM 1205 C C . THR A 1 176 ? 0.423 -7.304 5.199 1.00 91.50 176 THR A C 1
ATOM 1207 O O . THR A 1 176 ? 0.637 -6.199 4.708 1.00 91.50 176 THR A O 1
ATOM 1210 N N . ARG A 1 177 ? -0.632 -7.572 5.958 1.00 88.62 177 ARG A N 1
ATOM 1211 C CA . ARG A 1 177 ? -1.631 -6.592 6.370 1.00 88.62 177 ARG A CA 1
ATOM 1212 C C . ARG A 1 177 ? -1.913 -6.776 7.833 1.00 88.62 177 ARG A C 1
ATOM 1214 O O . ARG A 1 177 ? -1.989 -7.909 8.304 1.00 88.62 177 ARG A O 1
ATOM 1221 N N . HIS A 1 178 ? -2.076 -5.681 8.538 1.00 87.25 178 HIS A N 1
ATOM 1222 C CA . HIS A 1 178 ? -2.322 -5.695 9.962 1.00 87.25 178 HIS A CA 1
ATOM 1223 C C . HIS A 1 178 ? -3.328 -4.616 10.312 1.00 87.25 178 HIS A C 1
ATOM 1225 O O . HIS A 1 178 ? -3.259 -3.491 9.814 1.00 87.25 178 HIS A O 1
ATOM 1231 N N . SER A 1 179 ? -4.280 -4.975 11.161 1.00 86.94 179 SER A N 1
ATOM 1232 C CA . SER A 1 179 ? -5.188 -4.026 11.776 1.00 86.94 179 SER A CA 1
ATOM 1233 C C . SER A 1 179 ? -5.482 -4.433 13.204 1.00 86.94 179 SER A C 1
ATOM 1235 O O . SER A 1 179 ? -5.833 -5.584 13.459 1.00 86.94 179 SER A O 1
ATOM 1237 N N . LYS A 1 180 ? -5.423 -3.459 14.100 1.00 89.31 180 LYS A N 1
ATOM 1238 C CA . LYS A 1 180 ? -5.864 -3.567 15.481 1.00 89.31 180 LYS A CA 1
ATOM 1239 C C . LYS A 1 180 ? -6.894 -2.483 15.746 1.00 89.31 180 LYS A C 1
ATOM 1241 O O . LYS A 1 180 ? -6.676 -1.328 15.387 1.00 89.31 180 LYS A O 1
ATOM 1246 N N . VAL A 1 181 ? -8.011 -2.856 16.346 1.00 91.06 181 VAL A N 1
ATOM 1247 C CA . VAL A 1 181 ? -9.075 -1.947 16.756 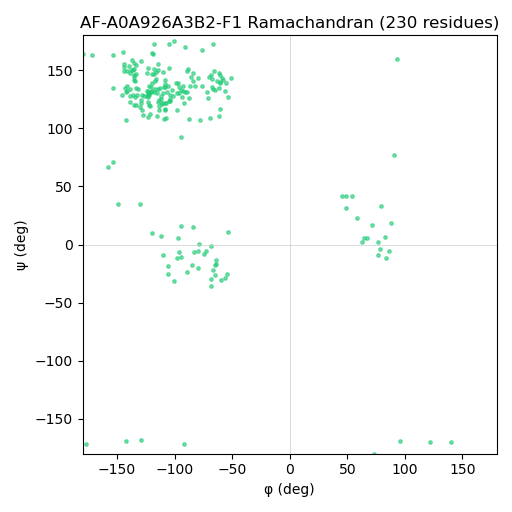1.00 91.06 181 VAL A CA 1
ATOM 1248 C C . VAL A 1 181 ? -9.298 -2.132 18.246 1.00 91.06 181 VAL A C 1
ATOM 1250 O O . VAL A 1 181 ? -9.509 -3.251 18.704 1.00 91.06 181 VAL A O 1
ATOM 1253 N N . THR A 1 182 ? -9.256 -1.032 18.982 1.00 93.31 182 THR A N 1
ATOM 1254 C CA . THR A 1 182 ? -9.642 -0.968 20.388 1.00 93.31 182 THR A CA 1
ATOM 1255 C C . THR A 1 182 ? -10.877 -0.091 20.495 1.00 93.31 182 THR A C 1
ATOM 1257 O O . THR A 1 182 ? -10.829 1.055 20.055 1.00 93.31 182 THR A O 1
ATOM 1260 N N . VAL A 1 183 ? -11.961 -0.603 21.068 1.00 93.75 183 VAL A N 1
ATOM 1261 C CA . VAL A 1 183 ? -13.191 0.154 21.326 1.00 93.75 183 VAL A CA 1
ATOM 1262 C C . VAL A 1 183 ? -13.423 0.217 22.827 1.00 93.75 183 VAL A C 1
ATOM 1264 O O . VAL A 1 183 ? -13.342 -0.797 23.507 1.00 93.75 183 VAL A O 1
ATOM 1267 N N . THR A 1 184 ? -13.746 1.397 23.339 1.00 95.38 184 THR A N 1
ATOM 1268 C CA . THR A 1 184 ? -14.066 1.610 24.750 1.00 95.38 184 THR A CA 1
ATOM 1269 C C . THR A 1 184 ? -15.381 2.365 24.843 1.00 95.38 184 THR A C 1
ATOM 1271 O O . THR A 1 184 ? -15.495 3.473 24.320 1.00 95.38 184 THR A O 1
ATOM 1274 N N . ILE A 1 185 ? -16.370 1.787 25.521 1.00 94.81 185 ILE A N 1
ATOM 1275 C CA . ILE A 1 185 ? -17.579 2.508 25.937 1.00 94.81 185 ILE A CA 1
ATOM 1276 C C . ILE A 1 185 ? -17.276 3.231 27.253 1.00 94.81 185 ILE A C 1
ATOM 1278 O O . ILE A 1 185 ? -16.570 2.692 28.105 1.00 94.81 185 ILE A O 1
ATOM 1282 N N . ALA A 1 186 ? -17.772 4.456 27.424 1.00 93.75 186 ALA A N 1
ATOM 1283 C CA . ALA A 1 186 ? -17.560 5.249 28.630 1.00 93.75 186 ALA A CA 1
ATOM 1284 C C . ALA A 1 186 ? -17.970 4.470 29.893 1.00 93.75 186 ALA A C 1
ATOM 1286 O O . ALA A 1 186 ? -19.081 3.953 29.979 1.00 93.75 186 ALA A O 1
ATOM 1287 N N . GLY A 1 187 ? -17.054 4.378 30.863 1.00 91.19 187 GLY A N 1
ATOM 1288 C CA . GLY A 1 187 ? -17.240 3.600 32.095 1.00 91.19 187 GLY A CA 1
ATOM 1289 C C . GLY A 1 187 ? -17.036 2.084 31.953 1.00 91.19 187 GLY A C 1
ATOM 1290 O O . GLY A 1 187 ? -17.084 1.383 32.958 1.00 91.19 187 GLY A O 1
ATOM 1291 N N . GLY A 1 188 ? -16.792 1.575 30.742 1.00 92.31 188 GLY A N 1
ATOM 1292 C CA . GLY A 1 188 ? -16.531 0.161 30.466 1.00 92.31 188 GLY A CA 1
ATOM 1293 C C . GLY A 1 188 ? -15.049 -0.173 30.272 1.00 92.31 188 GLY A C 1
ATOM 1294 O O . GLY A 1 188 ? -14.181 0.702 30.233 1.00 92.31 188 GLY A O 1
ATOM 1295 N N . THR A 1 189 ? -14.757 -1.466 30.116 1.00 94.19 189 THR A N 1
ATOM 1296 C CA . THR A 1 189 ? -13.417 -1.953 29.763 1.00 94.19 189 THR A CA 1
ATOM 1297 C C . THR A 1 189 ? -13.191 -1.914 28.249 1.00 94.19 189 THR A C 1
ATOM 1299 O O . THR A 1 189 ? -14.136 -2.144 27.494 1.00 94.19 189 THR A O 1
ATOM 1302 N N . PRO A 1 190 ? -11.956 -1.667 27.775 1.00 94.75 190 PRO A N 1
ATOM 1303 C CA . PRO A 1 190 ? -11.655 -1.711 26.349 1.00 94.75 190 PRO A CA 1
ATOM 1304 C C . PRO A 1 190 ? -11.812 -3.119 25.766 1.00 94.75 190 PRO A C 1
ATOM 1306 O O . PRO A 1 190 ? -11.258 -4.084 26.291 1.00 94.75 190 PRO A O 1
ATOM 1309 N N . GLU A 1 191 ? -12.487 -3.217 24.628 1.00 94.50 191 GLU A N 1
ATOM 1310 C CA . GLU A 1 191 ? -12.513 -4.405 23.783 1.00 94.50 191 GLU A CA 1
ATOM 1311 C C . GLU A 1 191 ? -11.479 -4.266 22.670 1.00 94.50 191 GLU A C 1
ATOM 1313 O O . GLU A 1 191 ? -11.357 -3.214 22.039 1.00 94.50 191 GLU A O 1
ATOM 1318 N N . VAL A 1 192 ? -10.720 -5.331 22.416 1.00 93.06 192 VAL A N 1
ATOM 1319 C CA . VAL A 1 192 ? -9.648 -5.334 21.418 1.00 93.06 192 VAL A CA 1
ATOM 1320 C C . VAL A 1 192 ? -9.908 -6.424 20.391 1.00 93.06 192 VAL A C 1
ATOM 1322 O O . VAL A 1 192 ? -10.108 -7.584 20.740 1.00 93.06 192 VAL A O 1
ATOM 1325 N N . SER A 1 193 ? -9.836 -6.053 19.116 1.00 91.06 193 SER A N 1
ATOM 1326 C CA . SER A 1 193 ? -9.778 -6.987 17.999 1.00 91.06 193 SER A CA 1
ATOM 1327 C C . SER A 1 193 ? -8.537 -6.721 17.160 1.00 91.06 193 SER A C 1
ATOM 1329 O O . SER A 1 193 ? -8.243 -5.585 16.790 1.00 91.06 193 SER A O 1
ATOM 1331 N N . GLU A 1 194 ? -7.798 -7.774 16.847 1.00 91.06 194 GLU A N 1
ATOM 1332 C CA . GLU A 1 194 ? -6.578 -7.711 16.061 1.00 91.06 194 GLU A CA 1
ATOM 1333 C C . GLU A 1 194 ? -6.581 -8.784 14.980 1.00 91.06 194 GLU A C 1
ATOM 1335 O O . GLU A 1 194 ? -6.894 -9.947 15.229 1.00 91.06 194 GLU A O 1
ATOM 1340 N N . ARG A 1 195 ? -6.200 -8.387 13.767 1.00 90.31 195 ARG A N 1
ATOM 1341 C CA . ARG A 1 195 ? -6.108 -9.268 12.610 1.00 90.31 195 ARG A CA 1
ATOM 1342 C C . ARG A 1 195 ? -4.853 -8.961 11.810 1.00 90.31 195 ARG A C 1
ATOM 1344 O O . ARG A 1 195 ? -4.625 -7.824 11.395 1.00 90.31 195 ARG A O 1
ATOM 1351 N N . ARG A 1 196 ? -4.063 -9.996 11.544 1.00 92.44 196 ARG A N 1
ATOM 1352 C CA . ARG A 1 196 ? -2.885 -9.974 10.680 1.00 92.44 196 ARG A CA 1
ATOM 1353 C C . ARG A 1 196 ? -3.049 -10.992 9.566 1.00 92.44 196 ARG A C 1
ATOM 1355 O O . ARG A 1 196 ? -3.322 -12.151 9.836 1.00 92.44 196 ARG A O 1
ATOM 1362 N N . GLU A 1 197 ? -2.825 -10.586 8.327 1.00 92.06 197 GLU A N 1
ATOM 1363 C CA . GLU A 1 197 ? -2.853 -11.474 7.166 1.00 92.06 197 GLU A CA 1
ATOM 1364 C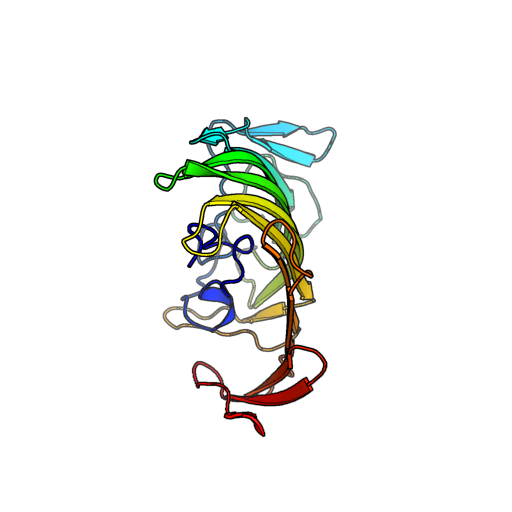 C . GLU A 1 197 ? -1.519 -11.408 6.428 1.00 92.06 197 GLU A C 1
ATOM 1366 O O . GLU A 1 197 ? -1.066 -10.323 6.074 1.00 92.06 197 GLU A O 1
ATOM 1371 N N . VAL A 1 198 ? -0.909 -12.555 6.142 1.00 94.75 198 VAL A N 1
ATOM 1372 C CA . VAL A 1 198 ? 0.308 -12.654 5.328 1.00 94.75 198 VAL A CA 1
ATOM 1373 C C . VAL A 1 198 ? 0.011 -13.535 4.131 1.00 94.75 198 VAL A C 1
ATOM 1375 O O . VAL A 1 198 ? -0.203 -14.729 4.301 1.00 94.75 198 VAL A O 1
ATOM 1378 N N . ILE A 1 199 ? 0.004 -12.952 2.932 1.00 93.44 199 ILE A N 1
ATOM 1379 C CA . ILE A 1 199 ? 0.038 -13.730 1.691 1.00 93.44 199 ILE A CA 1
ATOM 1380 C C . ILE A 1 199 ? 1.477 -13.850 1.223 1.00 93.44 199 ILE A C 1
ATOM 1382 O O . ILE A 1 199 ? 2.163 -12.831 1.118 1.00 93.44 199 ILE A O 1
ATOM 1386 N N . THR A 1 200 ? 1.887 -15.063 0.866 1.00 95.94 200 THR A N 1
ATOM 1387 C CA . THR A 1 200 ? 3.176 -15.330 0.227 1.00 95.94 200 THR A CA 1
ATOM 1388 C C . THR A 1 200 ? 2.964 -16.029 -1.108 1.00 95.94 200 THR A C 1
ATOM 1390 O O . THR A 1 200 ? 2.280 -17.048 -1.197 1.00 95.94 200 THR A O 1
ATOM 1393 N N . TYR A 1 201 ? 3.587 -15.478 -2.143 1.00 94.06 201 TYR A N 1
ATOM 1394 C CA . TYR A 1 201 ? 3.644 -16.039 -3.484 1.00 94.06 201 TYR A CA 1
ATOM 1395 C C . TYR A 1 201 ? 5.007 -16.711 -3.670 1.00 94.06 201 TYR A C 1
ATOM 1397 O O . TYR A 1 201 ? 6.048 -16.111 -3.391 1.00 94.06 201 TYR A O 1
ATOM 1405 N N . ASN A 1 202 ? 5.004 -17.967 -4.106 1.00 92.69 202 ASN A N 1
ATOM 1406 C CA . ASN A 1 202 ? 6.183 -18.836 -4.125 1.00 92.69 202 ASN A CA 1
ATOM 1407 C C . ASN A 1 202 ? 6.394 -19.520 -5.486 1.00 92.69 202 ASN A C 1
ATOM 1409 O O . ASN A 1 202 ? 6.822 -20.668 -5.537 1.00 92.69 202 ASN A O 1
ATOM 1413 N N . LEU A 1 203 ? 6.071 -18.824 -6.582 1.00 88.81 203 LEU A N 1
ATOM 1414 C CA . LEU A 1 203 ? 6.172 -19.320 -7.961 1.00 88.81 203 LEU A CA 1
ATOM 1415 C C . LEU A 1 203 ? 5.347 -20.592 -8.228 1.00 88.81 203 LEU A C 1
ATOM 1417 O O . LEU A 1 203 ? 5.630 -21.328 -9.169 1.00 88.81 203 LEU A O 1
ATOM 1421 N N . SER A 1 204 ? 4.314 -20.849 -7.422 1.00 87.75 204 SER A N 1
ATOM 1422 C CA . SER A 1 204 ? 3.408 -21.982 -7.611 1.00 87.75 204 SER A CA 1
ATOM 1423 C C . SER A 1 204 ? 2.053 -21.539 -8.174 1.00 87.75 204 SER A C 1
ATOM 1425 O O . SER A 1 204 ? 1.745 -20.349 -8.257 1.00 87.75 204 SER A O 1
ATOM 1427 N N . ALA A 1 205 ? 1.202 -22.504 -8.533 1.00 86.94 205 ALA A N 1
ATOM 1428 C CA . ALA A 1 205 ? -0.192 -22.249 -8.909 1.00 86.94 205 ALA A CA 1
ATOM 1429 C C . ALA A 1 205 ? -1.065 -21.775 -7.724 1.00 86.94 205 ALA A C 1
ATOM 1431 O O . ALA A 1 205 ? -2.256 -21.506 -7.889 1.00 86.94 205 ALA A O 1
ATOM 1432 N N . SER A 1 206 ? -0.488 -21.674 -6.525 1.00 90.06 206 SER A N 1
ATOM 1433 C CA . SER A 1 206 ? -1.159 -21.221 -5.315 1.00 90.06 206 SER A CA 1
ATOM 1434 C C . SER A 1 206 ? -0.310 -20.226 -4.519 1.00 90.06 206 SER A C 1
ATOM 1436 O O . SER A 1 206 ? 0.913 -20.199 -4.614 1.00 90.06 206 SER A O 1
ATOM 1438 N N . ALA A 1 207 ? -0.959 -19.402 -3.709 1.00 92.94 207 ALA A N 1
ATOM 1439 C CA . ALA A 1 207 ? -0.310 -18.601 -2.683 1.00 92.94 207 ALA A CA 1
ATOM 1440 C C . ALA A 1 207 ? -0.688 -19.142 -1.302 1.00 92.94 207 ALA A C 1
ATOM 1442 O O . ALA A 1 207 ? -1.803 -19.635 -1.102 1.00 92.94 207 ALA A O 1
ATOM 1443 N N . THR A 1 208 ? 0.218 -19.028 -0.335 1.00 95.25 208 THR A N 1
ATOM 1444 C CA . THR A 1 208 ? -0.114 -19.304 1.066 1.00 95.25 208 THR A CA 1
ATOM 1445 C C . THR A 1 208 ? -0.697 -18.050 1.701 1.00 95.25 208 THR A C 1
ATOM 1447 O O . THR A 1 208 ? -0.297 -16.934 1.370 1.00 95.25 208 THR A O 1
ATOM 1450 N N . LEU A 1 209 ? -1.662 -18.223 2.599 1.00 93.56 209 LEU A N 1
ATOM 1451 C CA . LEU A 1 209 ? -2.257 -17.161 3.397 1.00 93.56 209 LEU A CA 1
ATOM 1452 C C . LEU A 1 209 ? -2.246 -17.591 4.861 1.00 93.56 209 LEU A C 1
ATOM 1454 O O . LEU A 1 209 ? -2.898 -18.560 5.224 1.00 93.56 209 LEU A O 1
ATOM 1458 N N . VAL A 1 210 ? -1.554 -16.838 5.707 1.00 95.75 210 VAL A N 1
ATOM 145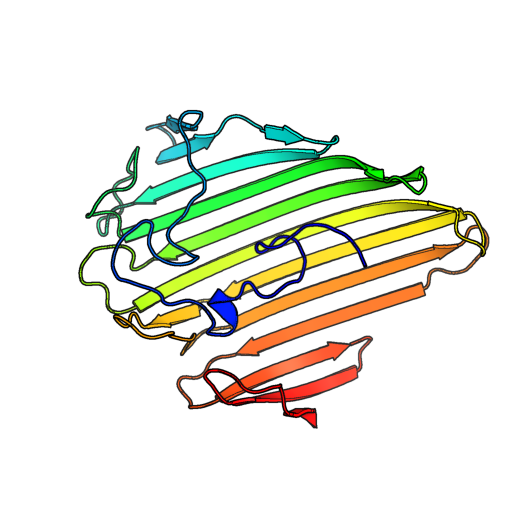9 C CA . VAL A 1 210 ? -1.612 -17.007 7.162 1.00 95.75 210 VAL A CA 1
ATOM 1460 C C . VAL A 1 210 ? -2.450 -15.877 7.736 1.00 95.75 210 VAL A C 1
ATOM 1462 O O . VAL A 1 210 ? -2.135 -14.707 7.512 1.00 95.75 210 VAL A O 1
ATOM 1465 N N . ILE A 1 211 ? -3.512 -16.214 8.464 1.00 93.38 211 ILE A N 1
ATOM 1466 C CA . ILE A 1 211 ? -4.358 -15.256 9.180 1.00 93.38 211 ILE A CA 1
ATOM 1467 C C . ILE A 1 211 ? -4.133 -15.472 10.670 1.00 93.38 211 ILE A C 1
ATOM 1469 O O . ILE A 1 211 ? -4.389 -16.559 11.169 1.00 93.38 211 ILE A O 1
ATOM 1473 N N . VAL A 1 212 ? -3.691 -14.444 11.381 1.00 94.50 212 VAL A N 1
ATOM 1474 C CA . VAL A 1 212 ? -3.676 -14.425 12.845 1.00 94.50 212 VAL A CA 1
ATOM 1475 C C . VAL A 1 212 ? -4.759 -13.463 13.298 1.00 94.50 212 VAL A C 1
ATOM 1477 O O . VAL A 1 212 ? -4.697 -12.279 12.982 1.00 94.50 212 VAL A O 1
ATOM 1480 N N . GLU A 1 213 ? -5.760 -13.962 14.005 1.00 92.62 213 GLU A N 1
ATOM 1481 C CA . GLU A 1 213 ? -6.906 -13.190 14.478 1.00 92.62 213 GLU A CA 1
ATOM 1482 C C . GLU A 1 213 ? -7.068 -13.420 15.977 1.00 92.62 213 GLU A C 1
ATOM 1484 O O . GLU A 1 213 ? -7.293 -14.547 16.408 1.00 92.62 213 GLU A O 1
ATOM 1489 N N . ASN A 1 214 ? -6.894 -12.364 16.776 1.00 91.06 214 ASN A N 1
ATOM 1490 C CA . ASN A 1 214 ? -6.958 -12.416 18.241 1.00 91.06 214 ASN A CA 1
ATOM 1491 C C . ASN A 1 214 ? -6.103 -13.551 18.852 1.00 91.06 214 ASN A C 1
ATOM 1493 O O . ASN A 1 214 ? -6.541 -14.263 19.750 1.00 91.06 214 ASN A O 1
ATOM 1497 N N . GLY A 1 215 ? -4.892 -13.755 18.322 1.00 91.44 215 GLY A N 1
ATOM 1498 C CA . GLY A 1 215 ? -3.970 -14.817 18.750 1.00 91.44 215 GLY A CA 1
ATOM 1499 C C . GLY A 1 215 ? -4.210 -16.192 18.111 1.00 91.44 215 GLY A C 1
ATOM 1500 O O . GLY A 1 215 ? -3.336 -17.052 18.185 1.00 91.44 215 GLY A O 1
ATOM 1501 N N . VAL A 1 216 ? -5.333 -16.402 17.419 1.00 94.56 216 VAL A N 1
ATOM 1502 C CA . VAL A 1 216 ? -5.636 -17.660 16.722 1.00 94.56 216 VAL A CA 1
ATOM 1503 C C . VAL A 1 216 ? -5.064 -17.629 15.311 1.00 94.56 216 VAL A C 1
ATOM 1505 O O . VAL A 1 216 ? -5.365 -16.724 14.534 1.00 94.56 216 VAL A O 1
ATOM 1508 N N . THR A 1 217 ? -4.263 -18.634 14.956 1.00 96.62 217 THR A N 1
ATOM 1509 C CA . THR A 1 217 ? -3.673 -18.756 13.615 1.00 96.62 217 THR A CA 1
ATOM 1510 C C . THR A 1 217 ? -4.491 -19.704 12.744 1.00 96.62 217 THR A C 1
ATOM 1512 O O . THR A 1 217 ? -4.773 -20.826 13.149 1.00 96.62 217 THR A O 1
ATOM 1515 N N . LYS A 1 218 ? -4.825 -19.266 11.529 1.00 95.44 218 LYS A N 1
ATOM 1516 C CA . LYS A 1 218 ? -5.435 -20.063 10.460 1.00 95.44 218 LYS A CA 1
ATOM 1517 C C . LYS A 1 218 ? -4.489 -20.092 9.271 1.00 95.44 218 LYS A C 1
ATOM 1519 O O . LYS A 1 218 ? -4.012 -19.042 8.828 1.00 95.44 218 LYS A O 1
ATOM 1524 N N . ASN A 1 219 ? -4.247 -21.286 8.748 1.00 96.12 219 ASN A N 1
ATOM 1525 C CA . ASN A 1 219 ? -3.429 -21.478 7.560 1.00 96.12 219 ASN A CA 1
ATOM 1526 C C . ASN A 1 219 ? -4.350 -21.766 6.382 1.00 96.12 219 ASN A C 1
ATOM 1528 O O . ASN A 1 219 ? -5.181 -22.669 6.426 1.00 96.12 219 ASN A O 1
ATOM 1532 N N . CYS A 1 220 ? -4.209 -20.977 5.328 1.00 93.56 220 CYS A N 1
ATOM 1533 C CA . CYS A 1 220 ? -5.041 -21.065 4.149 1.00 93.56 220 CYS A CA 1
ATOM 1534 C C . CYS A 1 220 ? -4.194 -21.141 2.880 1.00 93.56 220 CYS A C 1
ATOM 1536 O O . CYS A 1 220 ? -3.058 -20.665 2.816 1.00 93.56 220 CYS A O 1
ATOM 1538 N N . THR A 1 221 ? -4.799 -21.673 1.828 1.00 92.88 221 THR A N 1
ATOM 1539 C CA . THR A 1 221 ? -4.235 -21.685 0.479 1.00 92.88 221 THR A CA 1
ATOM 1540 C C . THR A 1 221 ? -5.166 -20.944 -0.469 1.00 92.88 221 THR A C 1
ATOM 1542 O O . THR A 1 221 ? -6.389 -21.072 -0.395 1.00 92.88 221 THR A O 1
ATOM 1545 N N . ILE A 1 222 ? -4.587 -20.158 -1.371 1.00 89.12 222 ILE A N 1
ATOM 1546 C CA . ILE A 1 222 ? -5.294 -19.413 -2.411 1.00 89.12 222 ILE A CA 1
ATOM 1547 C C . ILE A 1 222 ? -4.849 -19.981 -3.751 1.00 89.12 222 ILE A C 1
ATOM 1549 O O . ILE A 1 222 ? -3.706 -19.778 -4.147 1.00 89.12 222 ILE A O 1
ATOM 1553 N N . ALA A 1 223 ? -5.727 -20.676 -4.470 1.00 88.44 223 ALA A N 1
ATOM 1554 C CA . ALA A 1 223 ? -5.420 -21.053 -5.847 1.00 88.44 223 ALA A CA 1
ATOM 1555 C C . ALA A 1 223 ? -5.469 -19.812 -6.754 1.00 88.44 223 ALA A C 1
ATOM 1557 O O . ALA A 1 223 ? -6.423 -19.027 -6.716 1.00 88.44 223 ALA A O 1
ATOM 1558 N N . LEU A 1 224 ? -4.431 -19.639 -7.565 1.00 83.38 224 LEU A N 1
ATOM 1559 C CA . LEU A 1 224 ? -4.268 -18.514 -8.478 1.00 83.38 224 LEU A CA 1
ATOM 1560 C C . LEU A 1 224 ? -4.929 -18.847 -9.833 1.00 83.38 224 LEU A C 1
ATOM 1562 O O . LEU A 1 224 ? -5.031 -20.018 -10.194 1.00 83.38 224 LEU A O 1
ATOM 1566 N N . PRO A 1 225 ? -5.425 -17.854 -10.592 1.00 72.44 225 PRO A N 1
ATOM 1567 C CA . PRO A 1 225 ? -5.394 -16.424 -10.291 1.00 72.44 225 PRO A CA 1
ATOM 1568 C C . PRO A 1 225 ? -6.469 -15.962 -9.294 1.00 72.44 225 PRO A C 1
ATOM 1570 O O . PRO A 1 225 ? -6.322 -14.883 -8.736 1.00 72.44 225 PRO A O 1
ATOM 1573 N N . ARG A 1 226 ? -7.567 -16.713 -9.095 1.00 65.69 226 ARG A N 1
ATOM 1574 C CA . ARG A 1 226 ? -8.774 -16.195 -8.416 1.00 65.69 226 ARG A CA 1
ATOM 1575 C C . ARG A 1 226 ? -9.623 -17.262 -7.719 1.00 65.69 226 ARG A C 1
ATOM 1577 O O . ARG A 1 226 ? -10.740 -17.551 -8.150 1.00 65.69 226 ARG A O 1
ATOM 1584 N N . ARG A 1 227 ? -9.154 -17.833 -6.611 1.00 66.81 227 ARG A N 1
ATOM 1585 C CA . ARG A 1 227 ? -10.032 -18.626 -5.733 1.00 66.81 227 ARG A CA 1
ATOM 1586 C C . ARG A 1 227 ? -10.135 -18.029 -4.339 1.00 66.81 227 ARG A C 1
ATOM 1588 O O . ARG A 1 227 ? -9.222 -17.364 -3.858 1.00 66.81 227 ARG A O 1
ATOM 1595 N N . ARG A 1 228 ? -11.281 -18.269 -3.695 1.00 79.19 228 ARG A N 1
ATOM 1596 C CA . ARG A 1 228 ? -11.457 -17.977 -2.269 1.00 79.19 228 ARG A CA 1
ATOM 1597 C C . ARG A 1 228 ? -10.403 -18.758 -1.474 1.00 79.19 228 ARG A C 1
ATOM 1599 O O . ARG A 1 228 ? -10.124 -19.899 -1.850 1.00 79.19 228 ARG A O 1
ATOM 1606 N N . PRO A 1 229 ? -9.827 -18.177 -0.409 1.00 85.25 229 PRO A N 1
ATOM 1607 C CA . PRO A 1 229 ? -8.934 -18.921 0.463 1.00 85.25 229 PRO A CA 1
ATOM 1608 C C . PRO A 1 229 ? -9.636 -20.167 1.011 1.00 85.25 229 PRO A C 1
ATOM 1610 O O . PRO A 1 229 ? -10.764 -20.076 1.493 1.00 85.25 229 PRO A O 1
ATOM 1613 N N . SER A 1 230 ? -8.964 -21.311 0.937 1.00 89.69 230 SER A N 1
ATOM 1614 C CA . SER A 1 230 ? -9.358 -22.536 1.631 1.00 89.69 230 SER A CA 1
ATOM 1615 C C . SER A 1 230 ? -8.528 -22.627 2.899 1.00 89.69 230 SER A C 1
ATOM 1617 O O . SER A 1 230 ? -7.307 -22.708 2.796 1.00 89.69 230 SER A O 1
ATOM 1619 N N . CYS A 1 231 ? -9.166 -22.565 4.064 1.00 89.25 231 CYS A N 1
ATOM 1620 C CA . CYS A 1 231 ? -8.493 -22.542 5.362 1.00 89.25 231 CYS A CA 1
ATOM 1621 C C . CYS A 1 231 ? -8.686 -23.867 6.097 1.00 89.25 231 CYS A C 1
ATOM 1623 O O . CYS A 1 231 ? -9.776 -24.437 6.038 1.00 89.25 231 CYS A O 1
ATOM 1625 N N . GLN A 1 232 ? -7.632 -24.312 6.776 1.00 76.25 232 GLN A N 1
ATOM 1626 C CA . GLN A 1 232 ? -7.668 -25.379 7.775 1.00 76.25 232 GLN A CA 1
ATOM 1627 C C . GLN A 1 232 ? -7.714 -24.774 9.178 1.00 76.25 232 GLN A C 1
ATOM 1629 O O . GLN A 1 232 ? -7.125 -23.678 9.368 1.00 76.25 232 GLN A O 1
#

Sequence (232 aa):
GGPGGGGLMGGGRGPGFLGDIGVGHGFGRGPFGNTGVDSTCVFSAATGDVTCAPVTRNGLTATRVASYKTAAGVAQAKPDSTTNSARVRTSVTGTRTRRDSATAVVSHTSDRTVTGLAVGSTSRTVNGTSSGQENTTGTATSGVFTSVRVAGDTVKALVIPLQDGRPTYPTSGSVTRHSKVTVTIAGGTPEVSERREVITYNLSASATLVIVENGVTKNCTIALPRRRPSCQ

Secondary structure (DSSP, 8-state):
-----TTTTSS---GGGTT-SB--SSTT-STTT-----TTEEEETTTTEEEEEEEEETTEEEEEEEEEEETT--EESS--TTEEEEEEEEEEEEEEE-TTS-EEEEEEEEEEEEE--STT-SEEEEEEEEEEEEEEEEEETTEEEEEEEEEEEEEEEEEEE--TTSB----EEEEEEEEEEEEEETTSPPEEEEEEEEEEEESSSEEEEEEEETTEEEEEEEETTT---EE-

Nearest PDB structures (foldseek):
  3aeh-assembly2_B  TM=1.646E-01  e=1.443E+00  Escherichia coli

Mean predicted aligned error: 7.68 Å

pLDDT: mean 82.87, std 17.39, range [24.84, 96.62]

Solvent-accessible surface area (backbone atoms only — not comparable to full-atom values): 11784 Å² total; per-residue (Å²): 137,86,86,86,24,80,48,90,72,46,92,43,79,40,52,61,78,59,26,69,36,54,34,43,84,37,65,61,33,39,89,80,31,64,75,87,77,60,93,66,41,47,60,37,84,92,79,34,32,30,41,38,62,70,46,73,58,81,54,33,38,35,39,42,38,32,34,27,18,29,83,88,63,50,62,38,78,62,86,52,74,59,27,16,32,41,36,42,36,38,37,39,38,41,49,33,72,47,97,78,66,28,37,32,41,38,43,35,40,36,39,38,37,38,34,48,32,22,67,88,50,60,36,31,38,35,34,32,42,28,42,32,42,35,45,31,38,35,69,53,100,91,39,46,33,41,35,42,36,42,38,36,38,38,33,43,64,28,29,29,53,52,39,81,98,38,63,35,40,65,38,30,32,34,41,38,41,37,40,39,37,37,40,28,42,73,98,55,73,74,46,76,49,41,42,36,39,38,38,39,29,72,72,54,70,42,29,44,34,40,37,37,45,74,88,45,78,36,53,26,41,26,46,61,66,80,46,76,72,50,69,98

Foldseek 3Di:
DDDDDLDVWPQDPNVQALQNWQQAAAAPGIPPRDQVDDPQWFADPVVLKTWGDWDDDQFKIKTKIKWWAFPVRDRDRDDDLRTFKMKMKMWIFGWHQDPQRKIKTKTKIKIKMWGQNHGPRQKIWIWMKMWMWIWIWHADPLGTKIKIKIKMKTWFRFIWGHDPPGTTHTQFTKIKIKMKMWMDHVVGDIDIKIKIWMWGHDNDQKIWIWIQIPNDIWTWIGGPSDDDTDID

=== Feature glossary ===
Key to the feature types in this record:

pLDDT. pLDDT is the predicted lDDT-Cα score: 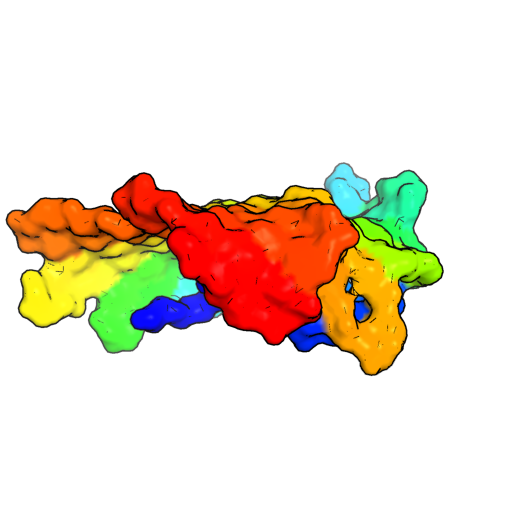AlphaFold's confidence that the local environment of each residue (all inter-atomic distances within 15 Å) is correctly placed. It is a per-residue number between 0 and 100, with higher meaning more reliable.

Radius of gyration, Cα contacts, bounding box. The geometric summary reports three shape descriptors. Rg (radius of gyration) measures how spread out the Cα atoms are about their centre of mass; compact globular proteins have small Rg, elongated or unfolded ones large. Cα contacts (<8 Å, |i−j|>4) count long-range residue pairs in spatial proximity — high for tightly packed folds, near zero for rods or random coil. The bounding-box extents give the protein's footprint along x, y, z in Å.

Backbone torsions (φ/ψ). Backbone dihedral angles. Every residue except chain termini has a φ (preceding-C → N → Cα → C) and a ψ (N → Cα → C → next-N). They are reported in degrees following the IUPAC sign convention. Secondary structure is essentially a statement about which (φ, ψ) basin each residue occupies.

Contact-map, Ramachandran, and PAE plots. Plot images: a contact map (which residues are close in 3D, as an N×N binary image), a Ramachandran scatter (backbone torsion angles, revealing secondary-structure composition at a glance), and — for AlphaFold structures — a PAE heatmap (pairwise prediction confidence).

Predicted aligned error. Predicted Aligned Error (PAE) is an AlphaFold confidence matrix: entry (i, j) is the expected error in the position of residue j, in ångströms, when the prediction is superimposed on the true structure at residue i. Low PAE within a block of residues means that block is internally rigid and well-predicted; high PAE between two blocks means their relative placement is uncertain even if each block individually is confident.

Secondary structure (3-state, P-SEA). Three-state secondary structure (P-SEA) collapses the eight DSSP classes into helix (a), strand (b), and coil (c). P-SEA assigns these from Cα geometry alone — distances and angles — without requiring backbone oxygens, so it works on any Cα trace.

Solvent-accessible surface area. Solvent-accessible surface area (SASA) is the area in Å² traced out by the centre of a 1.4 Å probe sphere (a water molecule) rolled over the protein's van der Waals surface (Shrake–Rupley / Lee–Richards construction). Buried residues have near-zero SASA; fully exposed residues can exceed 200 Å². The total SASA scales roughly with the number of surface residues.

Foldseek 3Di. The Foldseek 3Di string encodes local tertiary geometry as a 20-letter alphabet — one character per residue — derived from the relative positions of nearby Cα atoms. Unlike the amino-acid sequence, 3Di is a direct function of the 3D structure, so two proteins with the same fold have similar 3Di strings even at low sequence identity.

B-factor. For experimental (PDB) structures, the B-factor (temperature factor) quantifies the positional spread of each atom in the crystal — a combination of thermal vibration and static disorder — in units of Å². High B-factors mark flexible loops or poorly resolved regions; low B-factors mark the rigid, well-ordered core.

mmCIF coordinates. The mmCIF block holds the 3D Cartesian coordinates of each backbone atom (N, Cα, C, O) in ångströms. mmCIF is the PDB's canonical archive format — a tagged-loop text representation of the atomic model.

InterPro / GO / CATH / organism. Functional annotations link the protein to curated databases. InterPro entries identify conserved domains and families by matching the sequence against member-database signatures (Pfam, PROSITE, CDD, …). Gene Ontology (GO) terms describe molecular function, biological process, and cellular component in a controlled vocabulary. CATH places the structure in a hierarchical fold classification (Class/Architecture/Topology/Homologous-superfamily). The organism is the source species.

Rendered structure images. Structure images are PyMOL renders from six orthogonal camera directions. Cartoon representation draws helices as coils and strands as arrows; sticks shows the backbone as bonds; surface shows the solvent-excluded envelope. Rainbow coloring maps sequence position to hue (blue→red, N→C); chain coloring assigns a distinct color per polypeptide.

Sequence. This is the polypeptide sequence — one letter per residue, N-terminus first. Length ranges from a few dozen residues for small domains to over a thousand for large multi-domain proteins.

Secondary structure (8-state, DSSP). The SS8 string is DSSP's per-residue secondary-structure call. α-helix (H) means an i→i+4 H-bond ladder; β-strand (E) means the residue participates in a β-sheet; 3₁₀ (G) and π (I) are tighter and wider helices; T/S are turns/bends; '-' is loop.

Nearest PDB structures. Structural nearest neighbors (via Foldseek easy-search vs the PDB). Reported per hit: target PDB id, E-value, and alignment TM-score. A TM-score above ~0.5 is the conventional threshold for 'same fold'.